Protein AF-A0A9E4US60-F1 (afdb_monomer_lite)

Secondary structure (DSSP, 8-state):
----PPP-----------HHHHHHHHHHHHHHHHHHHHHHHHHS-S---PPPPP---GGG-------------------EEEEEE-SS-----GGGGHHHHHHHHTTTEEEEEES-B-TTSSB----HHHHHHHHHHHHTT-SEEEEE--SSPPPHHHHHHHHHHHHTT-EEEEE--TTS--TTHHHHGGGT--PPSS----SSSSTT-SS----------TTT--

Structure (mmCIF, N/CA/C/O backbone):
data_AF-A0A9E4US60-F1
#
_entry.id   AF-A0A9E4US60-F1
#
loop_
_atom_site.group_PDB
_atom_site.id
_atom_site.type_symbol
_atom_site.label_atom_id
_atom_site.label_alt_id
_atom_site.label_comp_id
_atom_site.label_asym_id
_atom_site.label_entity_id
_atom_site.label_seq_id
_atom_site.pdbx_PDB_ins_code
_atom_site.Cartn_x
_atom_site.Cartn_y
_atom_site.Cartn_z
_atom_site.occupancy
_atom_site.B_iso_or_equiv
_atom_site.auth_seq_id
_atom_site.auth_comp_id
_atom_site.auth_asym_id
_atom_site.auth_atom_id
_atom_site.pdbx_PDB_model_num
ATOM 1 N N . MET A 1 1 ? 45.975 47.964 -55.403 1.00 39.84 1 MET A N 1
ATOM 2 C CA . MET A 1 1 ? 44.902 47.672 -54.432 1.00 39.84 1 MET A CA 1
ATOM 3 C C . MET A 1 1 ? 44.711 46.160 -54.422 1.00 39.84 1 MET A C 1
ATOM 5 O O . MET A 1 1 ? 44.043 45.636 -55.298 1.00 39.84 1 MET A O 1
ATOM 9 N N . LEU A 1 2 ? 45.425 45.456 -53.537 1.00 32.38 2 LEU A N 1
ATOM 10 C CA . LEU A 1 2 ? 45.357 43.999 -53.387 1.00 32.38 2 LEU A CA 1
ATOM 11 C C . LEU A 1 2 ? 45.278 43.698 -51.888 1.00 32.38 2 LEU A C 1
ATOM 13 O O . LEU A 1 2 ? 46.134 44.137 -51.123 1.00 32.38 2 LEU A O 1
ATOM 17 N N . VAL A 1 3 ? 44.213 43.014 -51.487 1.00 37.50 3 VAL A N 1
ATOM 18 C CA . VAL A 1 3 ? 43.945 42.571 -50.118 1.00 37.50 3 VAL A CA 1
ATOM 19 C C . VAL A 1 3 ? 44.795 41.329 -49.846 1.00 37.50 3 VAL A C 1
ATOM 21 O O . VAL A 1 3 ? 44.671 40.340 -50.563 1.00 37.50 3 VAL A O 1
ATOM 24 N N . LEU A 1 4 ? 45.654 41.377 -48.824 1.00 34.41 4 LEU A N 1
ATOM 25 C CA . LEU A 1 4 ? 46.352 40.206 -48.290 1.00 34.41 4 LEU A CA 1
ATOM 26 C C . LEU A 1 4 ? 45.670 39.796 -46.977 1.00 34.41 4 LEU A C 1
ATOM 28 O O . LEU A 1 4 ? 45.695 40.541 -45.999 1.00 34.41 4 LEU A O 1
ATOM 32 N N . LEU A 1 5 ? 45.047 38.619 -46.976 1.00 38.47 5 LEU A N 1
ATOM 33 C CA . LEU A 1 5 ? 44.516 37.948 -45.788 1.00 38.47 5 LEU A CA 1
ATOM 34 C C . LEU A 1 5 ? 45.667 37.581 -44.836 1.00 38.47 5 LEU A C 1
ATOM 36 O O . LEU A 1 5 ? 46.602 36.882 -45.227 1.00 38.47 5 LEU A O 1
ATOM 40 N N . SER A 1 6 ? 45.602 38.040 -43.585 1.00 43.69 6 SER A N 1
ATOM 41 C CA . SER A 1 6 ? 46.534 37.667 -42.520 1.00 43.69 6 SER A CA 1
ATOM 42 C C . SER A 1 6 ? 46.068 36.398 -41.790 1.00 43.69 6 SER A C 1
ATOM 44 O O . SER A 1 6 ? 44.943 36.287 -41.313 1.00 43.69 6 SER A O 1
ATOM 46 N N . ASN A 1 7 ? 46.979 35.427 -41.721 1.00 37.56 7 ASN A N 1
ATOM 47 C CA . ASN A 1 7 ? 46.872 34.127 -41.051 1.00 37.56 7 ASN A CA 1
ATOM 48 C C . ASN A 1 7 ? 46.874 34.264 -39.508 1.00 37.56 7 ASN A C 1
ATOM 50 O O . ASN A 1 7 ? 47.803 34.885 -38.982 1.00 37.56 7 ASN A O 1
ATOM 54 N N . PRO A 1 8 ? 45.973 33.611 -38.744 1.00 40.25 8 PRO A N 1
ATOM 55 C CA . PRO A 1 8 ? 46.086 33.512 -37.293 1.00 40.25 8 PRO A CA 1
ATOM 56 C C . PRO A 1 8 ? 46.785 32.196 -36.922 1.00 40.25 8 PRO A C 1
ATOM 58 O O . PRO A 1 8 ? 46.163 31.222 -36.513 1.00 40.25 8 PRO A O 1
ATOM 61 N N . LEU A 1 9 ? 48.106 32.145 -37.082 1.00 41.97 9 LEU A N 1
ATOM 62 C CA . LEU A 1 9 ? 48.923 30.997 -36.665 1.00 41.97 9 LEU A CA 1
ATOM 63 C C . LEU A 1 9 ? 50.108 31.483 -35.833 1.00 41.97 9 LEU A C 1
ATOM 65 O O . LEU A 1 9 ? 51.268 31.369 -36.214 1.00 41.97 9 LEU A O 1
ATOM 69 N N . ARG A 1 10 ? 49.801 32.072 -34.674 1.00 44.16 10 ARG A N 1
ATOM 70 C CA . ARG A 1 10 ? 50.770 32.339 -33.603 1.00 44.16 10 ARG A CA 1
ATOM 71 C C . ARG A 1 10 ? 50.054 32.425 -32.256 1.00 44.16 10 ARG A C 1
ATOM 73 O O . ARG A 1 10 ? 49.694 33.510 -31.829 1.00 44.16 10 ARG A O 1
ATOM 80 N N . ALA A 1 11 ? 49.861 31.273 -31.613 1.00 45.75 11 ALA A N 1
ATOM 81 C CA . ALA A 1 11 ? 49.881 31.102 -30.154 1.00 45.75 11 ALA A CA 1
ATOM 82 C C . ALA A 1 11 ? 49.480 29.661 -29.788 1.00 45.75 11 ALA A C 1
ATOM 84 O O . ALA A 1 11 ? 48.375 29.407 -29.329 1.00 45.75 11 ALA A O 1
ATOM 85 N N . MET A 1 12 ? 50.387 28.699 -29.956 1.00 39.50 12 MET A N 1
ATOM 86 C CA . MET A 1 12 ? 50.329 27.471 -29.158 1.00 39.50 12 MET A CA 1
ATOM 87 C C . MET A 1 12 ? 51.646 27.360 -28.411 1.00 39.50 12 MET A C 1
ATOM 89 O O . MET A 1 12 ? 52.681 26.980 -28.959 1.00 39.50 12 MET A O 1
ATOM 93 N N . GLY A 1 13 ? 51.597 27.795 -27.152 1.00 38.19 13 GLY A N 1
ATOM 94 C CA . GLY A 1 13 ? 52.666 27.601 -26.192 1.00 38.19 13 GLY A CA 1
ATOM 95 C C . GLY A 1 13 ? 52.992 26.117 -26.095 1.00 38.19 13 GLY A C 1
ATOM 96 O O . GLY A 1 13 ? 52.123 25.282 -25.847 1.00 38.19 13 GLY A O 1
ATOM 97 N N . ARG A 1 14 ? 54.267 25.793 -26.303 1.00 44.34 14 ARG A N 1
ATOM 98 C CA . ARG A 1 14 ? 54.836 24.484 -25.994 1.00 44.34 14 ARG A CA 1
ATOM 99 C C . ARG A 1 14 ? 54.758 24.305 -24.477 1.00 44.34 14 ARG A C 1
ATOM 101 O O . ARG A 1 14 ? 55.663 24.727 -23.764 1.00 44.34 14 ARG A O 1
ATOM 108 N N . PHE A 1 15 ? 53.681 23.701 -23.979 1.00 46.53 15 PHE A N 1
ATOM 109 C CA . PHE A 1 15 ? 53.632 23.194 -22.609 1.00 46.53 15 PHE A CA 1
ATOM 110 C C . PHE A 1 15 ? 54.578 21.995 -22.516 1.00 46.53 15 PHE A C 1
ATOM 112 O O . PHE A 1 15 ? 54.221 20.853 -22.804 1.00 46.53 15 PHE A O 1
ATOM 119 N N . ALA A 1 16 ? 55.829 22.271 -22.154 1.00 50.31 16 ALA A N 1
ATOM 120 C CA . ALA A 1 16 ? 56.778 21.256 -21.736 1.00 50.31 16 ALA A CA 1
ATOM 121 C C . ALA A 1 16 ? 56.321 20.701 -20.376 1.00 50.31 16 ALA A C 1
ATOM 123 O O . ALA A 1 16 ? 56.666 21.228 -19.322 1.00 50.31 16 ALA A O 1
ATOM 124 N N . PHE A 1 17 ? 55.496 19.653 -20.402 1.00 51.25 17 PHE A N 1
ATOM 125 C CA . PHE A 1 17 ? 55.151 18.881 -19.210 1.00 51.25 17 PHE A CA 1
ATOM 126 C C . PHE A 1 17 ? 56.418 18.206 -18.663 1.00 51.25 17 PHE A C 1
ATOM 128 O O . PHE A 1 17 ? 57.057 17.412 -19.358 1.00 51.25 17 PHE A O 1
ATOM 135 N N . GLY A 1 18 ? 56.781 18.524 -17.418 1.00 54.50 18 GLY A N 1
ATOM 136 C CA . GLY A 1 18 ? 57.920 17.927 -16.721 1.00 54.50 18 GLY A CA 1
ATOM 137 C C . GLY A 1 18 ? 57.854 16.394 -16.708 1.00 54.50 18 GLY A C 1
ATOM 138 O O . GLY A 1 18 ? 56.786 15.795 -16.562 1.00 54.50 18 GLY A O 1
ATOM 139 N N . SER A 1 19 ? 59.013 15.751 -16.866 1.00 60.41 19 SER A N 1
ATOM 140 C CA . SER A 1 19 ? 59.179 14.294 -17.012 1.00 60.41 19 SER A CA 1
ATOM 141 C C . SER A 1 19 ? 58.597 13.469 -15.855 1.00 60.41 19 SER A C 1
ATOM 143 O O . SER A 1 19 ? 58.248 12.304 -16.045 1.00 60.41 19 SER A O 1
ATOM 145 N N . THR A 1 20 ? 58.436 14.068 -14.677 1.00 57.47 20 THR A N 1
ATOM 146 C CA . THR A 1 20 ? 57.792 13.475 -13.499 1.00 57.47 20 THR A CA 1
ATOM 147 C C . THR A 1 20 ? 56.274 13.383 -13.640 1.00 57.47 20 THR A C 1
ATOM 149 O O . THR A 1 20 ? 55.713 12.322 -13.384 1.00 57.47 20 THR A O 1
ATOM 152 N N . LEU A 1 21 ? 55.598 14.420 -14.143 1.00 53.94 21 LEU A N 1
ATOM 153 C CA . LEU A 1 21 ? 54.135 14.424 -14.298 1.00 53.94 21 LEU A CA 1
ATOM 154 C C . LEU A 1 21 ? 53.671 13.473 -15.417 1.00 53.94 21 LEU A C 1
ATOM 156 O O . LEU A 1 21 ? 52.648 12.802 -15.298 1.00 53.94 21 LEU A O 1
ATOM 160 N N . ARG A 1 22 ? 54.492 13.320 -16.465 1.00 55.91 22 ARG A N 1
ATOM 161 C CA . ARG A 1 22 ? 54.280 12.327 -17.530 1.00 55.91 22 ARG A CA 1
ATOM 162 C C . ARG A 1 22 ? 54.457 10.884 -17.030 1.00 55.91 22 ARG A C 1
ATOM 164 O O . ARG A 1 22 ? 53.782 9.990 -17.530 1.00 55.91 22 ARG A O 1
ATOM 171 N N . ARG A 1 23 ? 55.310 10.639 -16.026 1.00 56.75 23 ARG A N 1
ATOM 172 C CA . ARG A 1 23 ? 55.465 9.318 -15.378 1.00 56.75 23 ARG A CA 1
ATOM 173 C C . ARG A 1 23 ? 54.299 8.977 -14.445 1.00 56.75 23 ARG A C 1
ATOM 175 O O . ARG A 1 23 ? 53.843 7.840 -14.451 1.00 56.75 23 ARG A O 1
ATOM 182 N N . VAL A 1 24 ? 53.770 9.961 -13.716 1.00 65.56 24 VAL A N 1
ATOM 183 C CA . VAL A 1 24 ? 52.638 9.763 -12.787 1.00 65.56 24 VAL A CA 1
ATOM 184 C C . VAL A 1 24 ? 51.346 9.378 -13.518 1.00 65.56 24 VAL A C 1
ATOM 186 O O . VAL A 1 24 ? 50.589 8.561 -13.009 1.00 65.56 24 VAL A O 1
ATOM 189 N N . LEU A 1 25 ? 51.118 9.890 -14.732 1.00 64.62 25 LEU A N 1
ATOM 190 C CA . LEU A 1 25 ? 49.954 9.527 -15.556 1.00 64.62 25 LEU A CA 1
ATOM 191 C C . LEU A 1 25 ? 50.157 8.266 -16.413 1.00 64.62 25 LEU A C 1
ATOM 193 O O . LEU A 1 25 ? 49.192 7.572 -16.711 1.00 64.62 25 LEU A O 1
ATOM 197 N N . THR A 1 26 ? 51.390 7.934 -16.809 1.00 73.62 26 THR A N 1
ATOM 198 C CA . THR A 1 26 ? 51.642 6.773 -17.689 1.00 73.62 26 THR A CA 1
ATOM 199 C C . THR A 1 26 ? 51.569 5.438 -16.962 1.00 73.62 26 THR A C 1
ATOM 201 O O . THR A 1 26 ? 51.078 4.476 -17.543 1.00 73.62 26 THR A O 1
ATOM 204 N N . ILE A 1 27 ? 51.996 5.368 -15.698 1.00 80.94 27 ILE A N 1
ATOM 205 C CA . ILE A 1 27 ? 51.934 4.137 -14.893 1.00 80.94 27 ILE A CA 1
ATOM 206 C C . ILE A 1 27 ? 50.489 3.619 -14.716 1.00 80.94 27 ILE A C 1
ATOM 208 O O . ILE A 1 27 ? 50.256 2.454 -15.041 1.00 80.94 27 ILE A O 1
ATOM 212 N N . PRO A 1 28 ? 49.499 4.424 -14.270 1.00 83.00 28 PRO A N 1
ATOM 213 C CA . PRO A 1 28 ? 48.123 3.945 -14.118 1.00 83.00 28 PRO A CA 1
ATOM 214 C C . PRO A 1 28 ? 47.460 3.609 -15.460 1.00 83.00 28 PRO A C 1
ATOM 216 O O . PRO A 1 28 ? 46.717 2.635 -15.541 1.00 83.00 28 PRO A O 1
ATOM 219 N N . VAL A 1 29 ? 47.771 4.347 -16.533 1.00 87.62 29 VAL A N 1
ATOM 220 C CA . VAL A 1 29 ? 47.266 4.041 -17.884 1.00 87.62 29 VAL A CA 1
ATOM 221 C C . VAL A 1 29 ? 47.830 2.719 -18.401 1.00 87.62 29 VAL A C 1
ATOM 223 O O . VAL A 1 29 ? 47.092 1.931 -18.986 1.00 87.62 29 VAL A O 1
ATOM 226 N N . LEU A 1 30 ? 49.111 2.440 -18.153 1.00 90.00 30 LEU A N 1
ATOM 227 C CA . LEU A 1 30 ? 49.727 1.168 -18.525 1.00 90.00 30 LEU A CA 1
ATOM 228 C C . LEU A 1 30 ? 49.097 0.005 -17.749 1.00 90.00 30 LEU A C 1
ATOM 230 O O . LEU A 1 30 ? 48.786 -1.024 -18.340 1.00 90.00 30 LEU A O 1
ATOM 234 N N . PHE A 1 31 ? 48.850 0.186 -16.449 1.00 90.44 31 PHE A N 1
ATOM 235 C CA . PHE A 1 31 ? 48.156 -0.807 -15.626 1.00 90.44 31 PHE A CA 1
ATOM 236 C C . PHE A 1 31 ? 46.734 -1.078 -16.125 1.00 90.44 31 PHE A C 1
ATOM 238 O O . PHE A 1 31 ? 46.347 -2.237 -16.269 1.00 90.44 31 PHE A O 1
ATOM 245 N N . ALA A 1 32 ? 45.978 -0.025 -16.451 1.00 90.44 32 ALA A N 1
ATOM 246 C CA . ALA A 1 32 ? 44.649 -0.158 -17.038 1.00 90.44 32 ALA A CA 1
ATOM 247 C C . ALA A 1 32 ? 44.706 -0.885 -18.391 1.00 90.44 32 ALA A C 1
ATOM 249 O O . ALA A 1 32 ? 43.939 -1.816 -18.617 1.00 90.44 32 ALA A O 1
ATOM 250 N N . ALA A 1 33 ? 45.650 -0.527 -19.266 1.00 93.25 33 ALA A N 1
ATOM 251 C CA . ALA A 1 33 ? 45.819 -1.172 -20.566 1.00 93.25 33 ALA A CA 1
ATOM 252 C C . ALA A 1 33 ? 46.154 -2.667 -20.437 1.00 93.25 33 ALA A C 1
ATOM 254 O O . ALA A 1 33 ? 45.568 -3.484 -21.143 1.00 93.25 33 ALA A O 1
ATOM 255 N N . VAL A 1 34 ? 47.045 -3.037 -19.509 1.00 93.94 34 VAL A N 1
ATOM 256 C CA . VAL A 1 34 ? 47.377 -4.442 -19.218 1.00 93.94 34 VAL A CA 1
ATOM 257 C C . VAL A 1 34 ? 46.162 -5.193 -18.674 1.00 93.94 34 VAL A C 1
ATOM 259 O O . VAL A 1 34 ? 45.902 -6.309 -19.116 1.00 93.94 34 VAL A O 1
ATOM 262 N N . TYR A 1 35 ? 45.389 -4.583 -17.769 1.00 91.31 35 TYR A N 1
ATOM 263 C CA . TYR A 1 35 ? 44.156 -5.176 -17.251 1.00 91.31 35 TYR A CA 1
ATOM 264 C C . TYR A 1 35 ? 43.128 -5.425 -18.364 1.00 91.31 35 TYR A C 1
ATOM 266 O O . TYR A 1 35 ? 42.616 -6.535 -18.477 1.00 91.31 35 TYR A O 1
ATOM 274 N N . PHE A 1 36 ? 42.871 -4.435 -19.226 1.00 88.69 36 PHE A N 1
ATOM 275 C CA . PHE A 1 36 ? 41.938 -4.584 -20.347 1.00 88.69 36 PHE A CA 1
ATOM 276 C C . PHE A 1 36 ? 42.414 -5.617 -21.373 1.00 88.69 36 PHE A C 1
ATOM 278 O O . PHE A 1 36 ? 41.597 -6.387 -21.868 1.00 88.69 36 PHE A O 1
ATOM 285 N N . LEU A 1 37 ? 43.718 -5.687 -21.660 1.00 89.31 37 LEU A N 1
ATOM 286 C CA . LEU A 1 37 ? 44.294 -6.731 -22.513 1.00 89.31 37 LEU A CA 1
ATOM 287 C C . LEU A 1 37 ? 44.106 -8.121 -21.901 1.00 89.31 37 LEU A C 1
ATOM 289 O O . LEU A 1 37 ? 43.629 -9.026 -22.582 1.00 89.31 37 LEU A O 1
ATOM 293 N N . ALA A 1 38 ? 44.431 -8.293 -20.619 1.00 87.94 38 ALA A N 1
ATOM 294 C CA . ALA A 1 38 ? 44.224 -9.557 -19.921 1.00 87.94 38 ALA A CA 1
ATOM 295 C C . ALA A 1 38 ? 42.741 -9.958 -19.932 1.00 87.94 38 ALA A C 1
ATOM 297 O O . ALA A 1 38 ? 42.430 -11.086 -20.302 1.00 87.94 38 ALA A O 1
ATOM 298 N N . ALA A 1 39 ? 41.841 -9.018 -19.628 1.00 83.12 39 ALA A N 1
ATOM 299 C CA . ALA A 1 39 ? 40.397 -9.225 -19.647 1.00 83.12 39 ALA A CA 1
ATOM 300 C C . ALA A 1 39 ? 39.875 -9.597 -21.044 1.00 83.12 39 ALA A C 1
ATOM 302 O O . ALA A 1 39 ? 39.066 -10.515 -21.171 1.00 83.12 39 ALA A O 1
ATOM 303 N N . LEU A 1 40 ? 40.362 -8.936 -22.101 1.00 83.25 40 LEU A N 1
ATOM 304 C CA . LEU A 1 40 ? 40.007 -9.265 -23.481 1.00 83.25 40 LEU A CA 1
ATOM 305 C C . LEU A 1 40 ? 40.377 -10.722 -23.791 1.00 83.25 40 LEU A C 1
ATOM 307 O O . LEU A 1 40 ? 39.558 -11.487 -24.289 1.00 83.25 40 LEU A O 1
ATOM 311 N N . PHE A 1 41 ? 41.589 -11.136 -23.420 1.00 81.94 41 PHE A N 1
ATOM 312 C CA . PHE A 1 41 ? 42.050 -12.498 -23.664 1.00 81.94 41 PHE A CA 1
ATOM 313 C C . PHE A 1 41 ? 41.471 -13.544 -22.708 1.00 81.94 41 PHE A C 1
ATOM 315 O O . PHE A 1 41 ? 41.527 -14.713 -23.067 1.00 81.94 41 PHE A O 1
ATOM 322 N N . THR A 1 42 ? 40.944 -13.207 -21.528 1.00 78.44 42 THR A N 1
ATOM 323 C CA . THR A 1 42 ? 40.296 -14.194 -20.641 1.00 78.44 42 THR A CA 1
ATOM 324 C C . THR A 1 42 ? 38.803 -14.325 -20.894 1.00 78.44 42 THR A C 1
ATOM 326 O O . THR A 1 42 ? 38.300 -15.444 -20.903 1.00 78.44 42 THR A O 1
ATOM 329 N N . PHE A 1 43 ? 38.096 -13.213 -21.105 1.00 74.31 43 PHE A N 1
ATOM 330 C CA . PHE A 1 43 ? 36.632 -13.200 -21.181 1.00 74.31 43 PHE A CA 1
ATOM 331 C C . PHE A 1 43 ? 36.084 -13.280 -22.610 1.00 74.31 43 PHE A C 1
ATOM 333 O O . PHE A 1 43 ? 34.955 -13.723 -22.784 1.00 74.31 43 PHE A O 1
ATOM 340 N N . TYR A 1 44 ? 36.868 -12.921 -23.634 1.00 68.81 44 TYR A N 1
ATOM 341 C CA . TYR A 1 44 ? 36.438 -12.972 -25.041 1.00 68.81 44 TYR A CA 1
ATOM 342 C C . TYR A 1 44 ? 37.096 -14.123 -25.816 1.00 68.81 44 TYR A C 1
ATOM 344 O O . TYR A 1 44 ? 37.443 -13.991 -26.989 1.00 68.81 44 TYR A O 1
ATOM 352 N N . ARG A 1 45 ? 37.287 -15.277 -25.163 1.00 66.31 45 ARG A N 1
ATOM 353 C CA . ARG A 1 45 ? 37.669 -16.522 -25.845 1.00 66.31 45 ARG A CA 1
ATOM 354 C C . ARG A 1 45 ? 36.427 -17.346 -26.146 1.00 66.31 45 ARG A C 1
ATOM 356 O O . ARG A 1 45 ? 35.915 -18.038 -25.276 1.00 66.31 45 ARG A O 1
ATOM 363 N N . GLY A 1 46 ? 35.987 -17.285 -27.394 1.00 69.81 46 GLY A N 1
ATOM 364 C CA . GLY A 1 46 ? 34.919 -18.127 -27.917 1.00 69.81 46 GLY A CA 1
ATOM 365 C C . GLY A 1 46 ? 34.159 -17.418 -29.026 1.00 69.81 46 GLY A C 1
ATOM 366 O O . GLY A 1 46 ? 33.923 -16.214 -28.960 1.00 69.81 46 GLY A O 1
ATOM 367 N N . THR 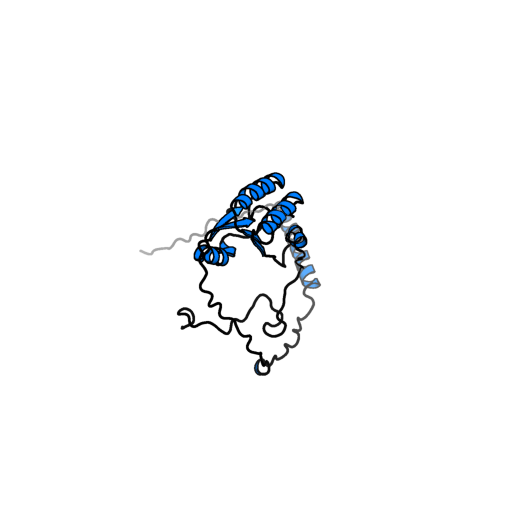A 1 47 ? 33.785 -18.159 -30.059 1.00 69.50 47 THR A N 1
ATOM 368 C CA . THR A 1 47 ? 32.730 -17.734 -30.975 1.00 69.50 47 THR A CA 1
ATOM 369 C C . THR A 1 47 ? 31.400 -17.995 -30.285 1.00 69.50 47 THR A C 1
ATOM 371 O O . THR A 1 47 ? 31.165 -19.106 -29.812 1.00 69.50 47 THR A O 1
ATOM 374 N N . TYR A 1 48 ? 30.551 -16.973 -30.186 1.00 68.44 48 TYR A N 1
ATOM 375 C CA . TYR A 1 48 ? 29.164 -17.181 -29.792 1.00 68.44 48 TYR A CA 1
ATOM 376 C C . TYR A 1 48 ? 28.495 -18.011 -30.884 1.00 68.44 48 TYR A C 1
ATOM 378 O O . TYR A 1 48 ? 28.344 -17.535 -32.008 1.00 68.44 48 TYR A O 1
ATOM 386 N N . ASP A 1 49 ? 28.155 -19.252 -30.555 1.00 72.06 49 ASP A N 1
ATOM 387 C CA . ASP A 1 49 ? 27.333 -20.098 -31.405 1.00 72.06 49 ASP A CA 1
ATOM 388 C C . ASP A 1 49 ? 25.907 -19.991 -30.871 1.00 72.06 49 ASP A C 1
ATOM 390 O O . ASP A 1 49 ? 25.599 -20.464 -29.772 1.00 72.06 49 ASP A O 1
ATOM 394 N N . ALA A 1 50 ? 25.072 -19.233 -31.581 1.00 73.62 50 ALA A N 1
ATOM 395 C CA . ALA A 1 50 ? 23.698 -19.024 -31.161 1.00 73.62 50 ALA A CA 1
ATOM 396 C C . ALA A 1 50 ? 22.968 -20.379 -31.193 1.00 73.62 50 ALA A C 1
ATOM 398 O O . ALA A 1 50 ? 23.028 -21.066 -32.215 1.00 73.62 50 ALA A O 1
ATOM 399 N N . PRO A 1 51 ? 22.270 -20.788 -30.120 1.00 74.44 51 PRO A N 1
ATOM 400 C CA . PRO A 1 51 ? 21.434 -21.977 -30.182 1.00 74.44 51 PRO A CA 1
ATOM 401 C C . PRO A 1 51 ? 20.378 -21.810 -31.280 1.00 74.44 51 PRO A C 1
ATOM 403 O O . PRO A 1 51 ? 19.835 -20.720 -31.472 1.00 74.44 51 PRO A O 1
ATOM 406 N N . ILE A 1 52 ? 20.099 -22.897 -32.001 1.00 78.00 52 ILE A N 1
ATOM 407 C CA . ILE A 1 52 ? 19.087 -22.929 -33.062 1.00 78.00 52 ILE A CA 1
ATOM 408 C C . ILE A 1 52 ? 17.759 -22.481 -32.452 1.00 78.00 52 ILE A C 1
ATOM 410 O O . ILE A 1 52 ? 17.266 -23.109 -31.515 1.00 78.00 52 ILE A O 1
ATOM 414 N N . THR A 1 53 ? 17.201 -21.382 -32.958 1.00 74.88 53 THR A N 1
ATOM 415 C CA . THR A 1 53 ? 15.894 -20.895 -32.519 1.00 74.88 53 THR A CA 1
ATOM 416 C C . THR A 1 53 ? 14.843 -21.920 -32.952 1.00 74.88 53 THR A C 1
ATOM 418 O O . THR A 1 53 ? 14.758 -22.204 -34.149 1.00 74.88 53 THR A O 1
ATOM 421 N N . PRO A 1 54 ? 14.082 -22.525 -32.023 1.00 74.62 54 PRO A N 1
ATOM 422 C CA . PRO A 1 54 ? 12.982 -23.392 -32.409 1.00 74.62 54 PRO A CA 1
ATOM 423 C C . PRO A 1 54 ? 11.966 -22.582 -33.218 1.00 74.62 54 PRO A C 1
ATOM 425 O O . PRO A 1 54 ? 11.576 -21.488 -32.811 1.00 74.62 54 PRO A O 1
ATOM 428 N N . ASP A 1 55 ? 11.559 -23.120 -34.366 1.00 76.12 55 ASP A N 1
ATOM 429 C CA . ASP A 1 55 ? 10.491 -22.557 -35.190 1.00 76.12 55 ASP A CA 1
ATOM 430 C C . ASP A 1 55 ? 9.150 -22.842 -34.503 1.00 76.12 55 ASP A C 1
ATOM 432 O O . ASP A 1 55 ? 8.593 -23.939 -34.599 1.00 76.12 55 ASP A O 1
ATOM 436 N N . LEU A 1 56 ? 8.691 -21.884 -33.700 1.00 64.62 56 LEU A N 1
ATOM 437 C CA . LEU A 1 56 ? 7.391 -21.944 -33.048 1.00 64.62 56 LEU A CA 1
ATOM 438 C C . LEU A 1 56 ? 6.323 -21.650 -34.104 1.00 64.62 56 LEU A C 1
ATOM 440 O O . LEU A 1 56 ? 6.138 -20.505 -34.510 1.00 64.62 56 LEU A O 1
ATOM 444 N N . LYS A 1 57 ? 5.608 -22.687 -34.542 1.00 75.69 57 LYS A N 1
ATOM 445 C CA . LYS A 1 57 ? 4.438 -22.548 -35.416 1.00 75.69 57 LYS A CA 1
ATOM 446 C C . LYS A 1 57 ? 3.262 -22.005 -34.618 1.00 75.69 57 LYS A C 1
ATOM 448 O O . LYS A 1 57 ? 2.451 -22.761 -34.080 1.00 75.69 57 LYS A O 1
ATOM 453 N N . PHE A 1 58 ? 3.197 -20.684 -34.505 1.00 57.88 58 PHE A N 1
ATOM 454 C CA . PHE A 1 58 ? 2.148 -19.980 -33.768 1.00 57.88 58 PHE A CA 1
ATOM 455 C C . PHE A 1 58 ? 0.736 -20.293 -34.295 1.00 57.88 58 PHE A C 1
ATOM 457 O O . PHE A 1 58 ? -0.237 -20.113 -33.568 1.00 57.88 58 PHE A O 1
ATOM 464 N N . GLU A 1 59 ? 0.618 -20.809 -35.520 1.00 65.12 59 GLU A N 1
ATOM 465 C CA . GLU A 1 59 ? -0.636 -21.232 -36.146 1.00 65.12 59 GLU A CA 1
ATOM 466 C C . GLU A 1 59 ? -1.233 -22.513 -35.534 1.00 65.12 59 GLU A C 1
ATOM 468 O O . GLU A 1 59 ? -2.427 -22.759 -35.693 1.00 65.12 59 GLU A O 1
ATOM 473 N N . GLU A 1 60 ? -0.436 -23.327 -34.832 1.00 62.81 60 GLU A N 1
ATOM 474 C CA . GLU A 1 60 ? -0.898 -24.563 -34.174 1.00 62.81 60 GLU A CA 1
ATOM 475 C C . GLU A 1 60 ? -1.361 -24.327 -32.722 1.00 62.81 60 GLU A C 1
ATOM 477 O O . GLU A 1 60 ? -1.896 -25.234 -32.079 1.00 62.81 60 GLU A O 1
ATOM 482 N N . ILE A 1 61 ? -1.208 -23.104 -32.200 1.00 57.53 61 ILE A N 1
ATOM 483 C CA . ILE A 1 61 ? -1.647 -22.741 -30.850 1.00 57.53 61 ILE A CA 1
ATOM 484 C C . ILE A 1 61 ? -3.149 -22.428 -30.883 1.00 57.53 61 ILE A C 1
ATOM 486 O O . ILE A 1 61 ? -3.579 -21.296 -31.091 1.00 57.53 61 ILE A O 1
ATOM 490 N N . SER A 1 62 ? -3.962 -23.458 -30.657 1.00 49.84 62 SER A N 1
ATOM 491 C CA . SER A 1 62 ? -5.379 -23.306 -30.317 1.00 49.84 62 SER A CA 1
ATOM 492 C C . SER A 1 62 ? -5.498 -22.795 -28.881 1.00 49.84 62 SER A C 1
ATOM 494 O O . SER A 1 62 ? -5.501 -23.584 -27.937 1.00 49.84 62 SER A O 1
ATOM 496 N N . THR A 1 63 ? -5.596 -21.480 -28.706 1.00 54.97 63 THR A N 1
ATOM 497 C CA . THR A 1 63 ? -5.968 -20.882 -27.421 1.00 54.97 63 THR A CA 1
ATOM 498 C C . THR A 1 63 ? -7.465 -21.049 -27.198 1.00 54.97 63 THR A C 1
ATOM 500 O O . THR A 1 63 ? -8.264 -20.575 -28.011 1.00 54.97 63 THR A O 1
ATOM 503 N N . ASP A 1 64 ? -7.861 -21.662 -26.083 1.00 48.56 64 ASP A N 1
ATOM 504 C CA . ASP A 1 64 ? -9.209 -21.447 -25.566 1.00 48.56 64 ASP A CA 1
ATOM 505 C C . ASP A 1 64 ? -9.371 -19.940 -25.348 1.00 48.56 64 ASP A C 1
ATOM 507 O O . ASP A 1 64 ? -8.554 -19.315 -24.668 1.00 48.56 64 ASP A O 1
ATOM 511 N N . VAL A 1 65 ? -10.387 -19.338 -25.972 1.00 50.16 65 VAL A N 1
ATOM 512 C CA . VAL A 1 65 ? -10.716 -17.927 -25.760 1.00 50.16 65 VAL A CA 1
ATOM 513 C C . VAL A 1 65 ? -11.064 -17.788 -24.286 1.00 50.16 65 VAL A C 1
ATOM 515 O O . VAL A 1 65 ? -12.160 -18.148 -23.852 1.00 50.16 65 VAL A O 1
ATOM 518 N N . SER A 1 66 ? -10.098 -17.315 -23.502 1.00 46.62 66 SER A N 1
ATOM 519 C CA . SER A 1 66 ? -10.333 -16.917 -22.128 1.00 46.62 66 SER A CA 1
ATOM 520 C C . SER A 1 66 ? -11.464 -15.904 -22.186 1.00 46.62 66 SER A C 1
ATOM 522 O O . SER A 1 66 ? -11.370 -14.905 -22.900 1.00 46.62 66 SER A O 1
ATOM 524 N N . ALA A 1 67 ? -12.575 -16.200 -21.517 1.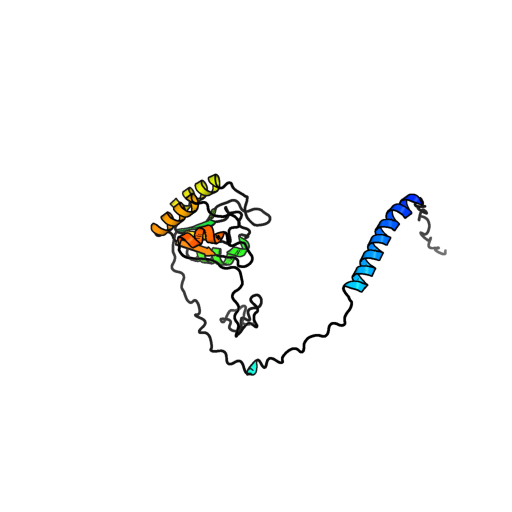00 45.41 67 ALA A N 1
ATOM 525 C CA . ALA A 1 67 ? -13.670 -15.259 -21.398 1.00 45.41 67 ALA A CA 1
ATOM 526 C C . ALA A 1 67 ? -13.129 -14.055 -20.624 1.00 45.41 67 ALA A C 1
ATOM 528 O O . ALA A 1 67 ? -13.125 -14.037 -19.393 1.00 45.41 67 ALA A O 1
ATOM 529 N N . HIS A 1 68 ? -12.597 -13.072 -21.346 1.00 42.28 68 HIS A N 1
ATOM 530 C CA . HIS A 1 68 ? -12.252 -11.784 -20.791 1.00 42.28 68 HIS A CA 1
ATOM 531 C C . HIS A 1 68 ? -13.551 -11.214 -20.239 1.00 42.28 68 HIS A C 1
ATOM 533 O O . HIS A 1 68 ? -14.428 -10.780 -20.985 1.00 42.28 68 HIS A O 1
ATOM 539 N N . THR A 1 69 ? -13.710 -11.278 -18.918 1.00 42.00 69 THR A N 1
ATOM 540 C CA . THR A 1 69 ? -14.782 -10.569 -18.237 1.00 42.00 69 THR A CA 1
ATOM 541 C C . THR A 1 69 ? -14.529 -9.094 -18.494 1.00 42.00 69 THR A C 1
ATOM 543 O O . THR A 1 69 ? -13.671 -8.482 -17.859 1.00 42.00 69 THR A O 1
ATOM 546 N N . ILE A 1 70 ? -15.241 -8.532 -19.469 1.00 44.62 70 ILE A N 1
ATOM 547 C CA . ILE A 1 70 ? -15.321 -7.090 -19.651 1.00 44.62 70 ILE A CA 1
ATOM 548 C C . ILE A 1 70 ? -15.828 -6.558 -18.313 1.00 44.62 70 ILE A C 1
ATOM 550 O O . ILE A 1 70 ? -16.953 -6.867 -17.907 1.00 44.62 70 ILE A O 1
ATOM 554 N N . PHE A 1 71 ? -14.970 -5.833 -17.591 1.00 46.47 71 PHE A N 1
ATOM 555 C CA . PHE A 1 71 ? -15.319 -5.185 -16.330 1.00 46.47 71 PHE A CA 1
ATOM 556 C C . PHE A 1 71 ? -16.330 -4.079 -16.643 1.00 46.47 71 PHE A C 1
ATOM 558 O O . PHE A 1 71 ? -15.998 -2.912 -16.809 1.00 46.47 71 PHE A O 1
ATOM 565 N N . THR A 1 72 ? -17.587 -4.488 -16.760 1.00 51.75 72 THR A N 1
ATOM 566 C CA . THR A 1 72 ? -18.756 -3.634 -16.984 1.00 51.75 72 THR A CA 1
ATOM 567 C C . THR A 1 72 ? -19.366 -3.269 -15.630 1.00 51.75 72 THR A C 1
ATOM 569 O O . THR A 1 72 ? -20.580 -3.224 -15.466 1.00 51.75 72 THR A O 1
ATOM 572 N N . GLU A 1 73 ? -18.526 -3.125 -14.604 1.00 54.72 73 GLU A N 1
ATOM 573 C CA . GLU A 1 73 ? -18.995 -2.761 -13.276 1.00 54.72 73 GLU A CA 1
ATOM 574 C C . GLU A 1 73 ? -19.190 -1.245 -13.265 1.00 54.72 73 GLU A C 1
ATOM 576 O O . GLU A 1 73 ? -18.216 -0.489 -13.260 1.00 54.72 73 GLU A O 1
ATOM 581 N N . GLU A 1 74 ? -20.447 -0.796 -13.277 1.00 61.25 74 GLU A N 1
ATOM 582 C CA . GLU A 1 74 ? -20.752 0.567 -12.855 1.00 61.25 74 GLU A CA 1
ATOM 583 C C . GLU A 1 74 ? -20.281 0.703 -11.402 1.00 61.25 74 GLU A C 1
ATOM 585 O O . GLU A 1 74 ? -20.758 -0.032 -10.531 1.00 61.25 74 GLU A O 1
ATOM 590 N N . PRO A 1 75 ? -19.302 1.578 -11.114 1.00 60.94 75 PRO A N 1
ATOM 591 C CA . PRO A 1 75 ? -18.754 1.672 -9.778 1.00 60.94 75 PRO A CA 1
ATOM 592 C C . PRO A 1 75 ? -19.850 2.134 -8.819 1.00 60.94 75 PRO A C 1
ATOM 594 O O . PRO A 1 75 ? -20.309 3.273 -8.892 1.00 60.94 75 PRO A O 1
ATOM 597 N N . GLU A 1 76 ? -20.245 1.265 -7.886 1.00 67.06 76 GLU A N 1
ATOM 598 C CA . GLU A 1 76 ? -21.088 1.671 -6.765 1.00 67.06 76 GLU A CA 1
ATOM 599 C C . GLU A 1 76 ? -20.377 2.824 -6.040 1.00 67.06 76 GLU A C 1
ATOM 601 O O . GLU A 1 76 ? -19.221 2.695 -5.617 1.00 67.06 76 GLU A O 1
ATOM 606 N N . VAL A 1 77 ? -21.043 3.976 -5.934 1.00 65.94 77 VAL A N 1
ATOM 607 C CA . VAL A 1 77 ? -20.493 5.134 -5.227 1.00 65.94 77 VAL A CA 1
ATOM 608 C C . VAL A 1 77 ? -20.444 4.793 -3.742 1.00 65.94 77 VAL A C 1
ATOM 610 O O . VAL A 1 77 ? -21.465 4.538 -3.104 1.00 65.94 77 VAL A O 1
ATOM 613 N N . ARG A 1 78 ? -19.238 4.790 -3.179 1.00 69.50 78 ARG A N 1
ATOM 614 C CA . ARG A 1 78 ? -18.970 4.492 -1.774 1.00 69.50 78 ARG A CA 1
ATOM 615 C C . ARG A 1 78 ? -18.189 5.643 -1.172 1.00 69.50 78 ARG A C 1
ATOM 617 O O . ARG A 1 78 ? -17.030 5.866 -1.493 1.00 69.50 78 ARG A O 1
ATOM 624 N N . THR A 1 79 ? -18.798 6.344 -0.230 1.00 74.44 79 THR A N 1
ATOM 625 C CA . THR A 1 79 ? -18.094 7.368 0.543 1.00 74.44 79 THR A CA 1
ATOM 626 C C . THR A 1 79 ? -17.248 6.711 1.629 1.00 74.44 79 THR A C 1
ATOM 628 O O . THR A 1 79 ? -17.745 5.868 2.379 1.00 74.44 79 THR A O 1
ATOM 631 N N . GLY A 1 80 ? -15.985 7.109 1.756 1.00 87.44 80 GLY A N 1
ATOM 632 C CA . GLY A 1 80 ? -15.107 6.607 2.810 1.00 87.44 80 GLY A CA 1
ATOM 633 C C . GLY A 1 80 ? -13.683 7.134 2.696 1.00 87.44 80 GLY A C 1
ATOM 634 O O . GLY A 1 80 ? -13.347 7.826 1.738 1.00 87.44 80 GLY A O 1
ATOM 635 N N . LEU A 1 81 ? -12.856 6.795 3.685 1.00 94.88 81 LEU A N 1
ATOM 636 C CA . LEU A 1 81 ? -11.433 7.118 3.714 1.00 94.88 81 LEU A CA 1
ATOM 637 C C . LEU A 1 81 ? -10.601 5.839 3.565 1.00 94.88 81 LEU A C 1
ATOM 639 O O . LEU A 1 81 ? -10.749 4.902 4.353 1.00 94.88 81 LEU A O 1
ATOM 643 N N . SER A 1 82 ? -9.703 5.819 2.590 1.00 96.50 82 SER A N 1
ATOM 644 C CA . SER A 1 82 ? -8.689 4.783 2.420 1.00 96.50 82 SER A CA 1
ATOM 645 C C . SER A 1 82 ? -7.328 5.325 2.825 1.00 96.50 82 SER A C 1
ATOM 647 O O . SER A 1 82 ? -6.892 6.364 2.337 1.00 96.50 82 SER A O 1
ATOM 649 N N . VAL A 1 83 ? -6.641 4.600 3.700 1.00 97.88 83 VAL A N 1
ATOM 650 C CA . VAL A 1 83 ? -5.273 4.930 4.099 1.00 97.88 83 VAL A CA 1
ATOM 651 C C . VAL A 1 83 ? -4.309 4.075 3.295 1.00 97.88 83 VAL A C 1
ATOM 653 O O . VAL A 1 83 ? -4.470 2.856 3.251 1.00 97.88 83 VAL A O 1
ATOM 656 N N . ILE A 1 84 ? -3.311 4.697 2.675 1.00 97.75 84 ILE A N 1
ATOM 657 C CA . ILE A 1 84 ? -2.205 3.995 2.018 1.00 97.75 84 ILE A CA 1
ATOM 658 C C . ILE A 1 84 ? -0.976 4.088 2.916 1.00 97.75 84 ILE A C 1
ATOM 660 O O . ILE A 1 84 ? -0.576 5.180 3.324 1.00 97.75 84 ILE A O 1
ATOM 664 N N . ASP A 1 85 ? -0.378 2.943 3.220 1.00 97.56 85 ASP A N 1
ATOM 665 C CA . ASP A 1 85 ? 0.875 2.867 3.958 1.00 97.56 85 ASP A CA 1
ATOM 666 C C . ASP A 1 85 ? 2.049 3.374 3.112 1.00 97.56 85 ASP A C 1
ATOM 668 O O . ASP A 1 85 ? 2.379 2.804 2.073 1.00 97.56 85 ASP A O 1
ATOM 672 N N . GLY A 1 86 ? 2.681 4.438 3.593 1.00 96.56 86 GLY A N 1
ATOM 673 C CA . GLY A 1 86 ? 3.991 4.904 3.161 1.00 96.56 86 GLY A CA 1
ATOM 674 C C . GLY A 1 86 ? 4.972 5.026 4.330 1.00 96.56 86 GLY A C 1
ATOM 675 O O . GLY A 1 86 ? 6.024 5.635 4.186 1.00 96.56 86 GLY A O 1
ATOM 676 N N . ALA A 1 87 ? 4.648 4.525 5.525 1.00 96.94 87 ALA A N 1
ATOM 677 C CA . ALA A 1 87 ? 5.483 4.754 6.702 1.00 96.94 87 ALA A CA 1
ATOM 678 C C . ALA A 1 87 ? 6.542 3.659 6.895 1.00 96.94 87 ALA A C 1
ATOM 680 O O . ALA A 1 87 ? 7.511 3.877 7.623 1.00 96.94 87 ALA A O 1
ATOM 681 N N . HIS A 1 88 ? 6.393 2.509 6.234 1.00 96.94 88 HIS A N 1
ATOM 682 C CA . HIS A 1 88 ? 7.269 1.338 6.352 1.00 96.94 88 HIS A CA 1
ATOM 683 C C . HIS A 1 88 ? 8.400 1.345 5.310 1.00 96.94 88 HIS A C 1
ATOM 685 O O . HIS A 1 88 ? 8.697 0.319 4.690 1.00 96.94 88 HIS A O 1
ATOM 691 N N . ASP A 1 89 ? 9.023 2.516 5.117 1.00 94.50 89 ASP A N 1
ATOM 692 C CA . ASP A 1 89 ? 10.084 2.766 4.123 1.00 94.50 89 ASP A CA 1
ATOM 693 C C . ASP A 1 89 ? 9.648 2.319 2.714 1.00 94.50 89 ASP A C 1
ATOM 695 O O . ASP A 1 89 ? 10.434 1.763 1.953 1.00 94.50 89 ASP A O 1
ATOM 699 N N . ASN A 1 90 ? 8.362 2.486 2.373 1.00 94.06 90 ASN A N 1
ATOM 700 C CA . ASN A 1 90 ? 7.832 2.058 1.082 1.00 94.06 90 ASN A CA 1
ATOM 701 C C . ASN A 1 90 ? 8.538 2.823 -0.049 1.00 94.06 90 ASN A C 1
ATOM 703 O O . ASN A 1 90 ? 8.810 4.019 0.052 1.00 94.06 90 ASN A O 1
ATOM 707 N N . ASP A 1 91 ? 8.823 2.123 -1.142 1.00 91.75 91 ASP A N 1
ATOM 708 C CA . ASP A 1 91 ? 9.601 2.649 -2.268 1.00 91.75 91 ASP A CA 1
ATOM 709 C C . ASP A 1 91 ? 8.750 2.640 -3.538 1.00 91.75 91 ASP A C 1
ATOM 711 O O . ASP A 1 91 ? 9.043 1.938 -4.500 1.00 91.75 91 ASP A O 1
ATOM 715 N N . PHE A 1 92 ? 7.599 3.302 -3.458 1.00 91.88 92 PHE A N 1
ATOM 716 C CA . PHE A 1 92 ? 6.727 3.585 -4.593 1.00 91.88 92 PHE A CA 1
ATOM 717 C C . PHE A 1 92 ? 6.488 5.091 -4.660 1.00 91.88 92 PHE A C 1
ATOM 719 O O . PHE A 1 92 ? 6.609 5.811 -3.662 1.00 91.88 92 PHE A O 1
ATOM 726 N N . THR A 1 93 ? 6.128 5.575 -5.839 1.00 91.12 93 THR A N 1
ATOM 727 C CA . THR A 1 93 ? 5.690 6.952 -6.059 1.00 91.12 93 THR A CA 1
ATOM 728 C C . THR A 1 93 ? 4.172 7.032 -6.189 1.00 91.12 93 THR A C 1
ATOM 730 O O . THR A 1 93 ? 3.512 6.091 -6.624 1.00 91.12 93 THR A O 1
ATOM 733 N N . THR A 1 94 ? 3.582 8.184 -5.867 1.00 86.19 94 THR A N 1
ATOM 734 C CA . THR A 1 94 ? 2.138 8.405 -6.072 1.00 86.19 94 THR A CA 1
ATOM 735 C C . THR A 1 94 ? 1.731 8.228 -7.541 1.00 86.19 94 THR A C 1
ATOM 737 O O . THR A 1 94 ? 0.607 7.823 -7.823 1.00 86.19 94 THR A O 1
ATOM 740 N N . ALA A 1 95 ? 2.652 8.489 -8.476 1.00 89.38 95 ALA A N 1
ATOM 741 C CA . ALA A 1 95 ? 2.431 8.297 -9.906 1.00 89.38 95 ALA A CA 1
ATOM 742 C C . ALA A 1 95 ? 2.224 6.819 -10.281 1.00 89.38 95 ALA A C 1
ATOM 744 O O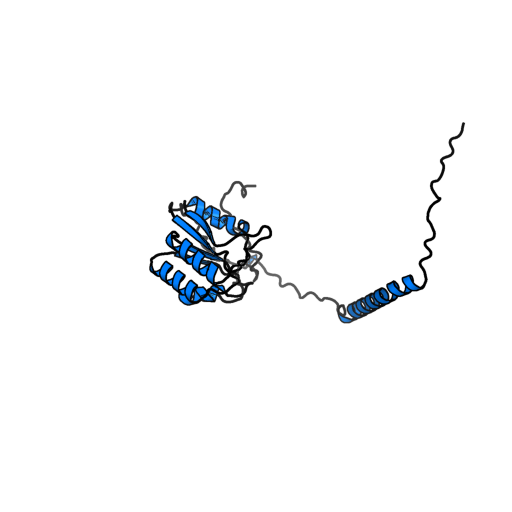 . ALA A 1 95 ? 1.386 6.529 -11.128 1.00 89.38 95 ALA A O 1
ATOM 745 N N . GLU A 1 96 ? 2.906 5.881 -9.617 1.00 90.69 96 GLU A N 1
ATOM 746 C CA . GLU A 1 96 ? 2.697 4.437 -9.832 1.00 90.69 96 GLU A CA 1
ATOM 747 C C . GLU A 1 96 ? 1.293 3.981 -9.419 1.00 90.69 96 GLU A C 1
ATOM 749 O O . GLU A 1 96 ? 0.775 2.996 -9.940 1.00 90.69 96 GLU A O 1
ATOM 754 N N . LEU A 1 97 ? 0.651 4.714 -8.508 1.00 91.69 97 LEU A N 1
ATOM 755 C CA . LEU A 1 97 ? -0.683 4.397 -8.009 1.00 91.69 97 LEU A CA 1
ATOM 756 C C . LEU A 1 97 ? -1.794 5.187 -8.709 1.00 91.69 97 LEU A C 1
ATOM 758 O O . LEU A 1 97 ? -2.946 5.069 -8.300 1.00 91.69 97 LEU A O 1
ATOM 762 N N . VAL A 1 98 ? -1.503 5.965 -9.760 1.00 92.38 98 VAL A N 1
ATOM 763 C CA . VAL A 1 98 ? -2.488 6.855 -10.412 1.00 92.38 98 VAL A CA 1
ATOM 764 C C . VAL A 1 98 ? -3.779 6.131 -10.790 1.00 92.38 98 VAL A C 1
ATOM 766 O O . VAL A 1 98 ? -4.859 6.633 -10.487 1.00 92.38 98 VAL A O 1
ATOM 769 N N . SER A 1 99 ? -3.688 4.936 -11.379 1.00 91.62 99 SER A N 1
ATOM 770 C CA . SER A 1 99 ? -4.872 4.176 -11.798 1.00 91.62 99 SER A CA 1
ATOM 771 C C . SER A 1 99 ? -5.712 3.714 -10.605 1.00 91.62 99 SER A C 1
ATOM 773 O O . SER A 1 99 ? -6.939 3.798 -10.635 1.00 91.62 99 SER A O 1
ATOM 775 N N . LEU A 1 100 ? -5.058 3.283 -9.521 1.00 92.00 100 LEU A N 1
ATOM 776 C CA . LEU A 1 100 ? -5.729 2.913 -8.274 1.00 92.00 100 LEU A CA 1
ATOM 777 C C . LEU A 1 100 ? -6.407 4.133 -7.638 1.00 92.00 100 LEU A C 1
ATOM 779 O O . LEU A 1 100 ? -7.576 4.066 -7.265 1.00 92.00 100 LEU A O 1
ATOM 783 N N . LEU A 1 101 ? -5.689 5.253 -7.543 1.00 92.50 101 LEU A N 1
ATOM 784 C CA . LEU A 1 101 ? -6.192 6.497 -6.962 1.00 92.50 101 LEU A CA 1
ATOM 785 C C . LEU A 1 101 ? -7.381 7.047 -7.756 1.00 92.50 101 LEU A C 1
ATOM 787 O O . LEU A 1 101 ? -8.384 7.421 -7.153 1.00 92.50 101 LEU A O 1
ATOM 791 N N . ALA A 1 102 ? -7.310 7.034 -9.089 1.00 91.06 102 ALA A N 1
ATOM 792 C CA . ALA A 1 102 ? -8.422 7.413 -9.957 1.00 91.06 102 ALA A CA 1
ATOM 793 C C . ALA A 1 102 ? -9.632 6.487 -9.754 1.00 91.06 102 ALA A C 1
ATOM 795 O O . ALA A 1 102 ? -10.760 6.958 -9.626 1.00 91.06 102 ALA A O 1
ATOM 796 N N . GLY A 1 103 ? -9.404 5.175 -9.641 1.00 90.31 103 GLY A N 1
ATOM 797 C CA . GLY A 1 103 ? -10.460 4.201 -9.364 1.00 90.31 103 GLY A CA 1
ATOM 798 C C . GLY A 1 103 ? -11.154 4.407 -8.012 1.00 90.31 103 GLY A C 1
ATOM 799 O O . GLY A 1 103 ? -12.371 4.225 -7.919 1.00 90.31 103 GLY A O 1
ATOM 800 N N . LEU A 1 104 ? -10.408 4.797 -6.975 1.00 91.69 104 LEU A N 1
ATOM 801 C CA . LEU A 1 104 ? -10.956 5.148 -5.659 1.00 91.69 104 LEU A CA 1
ATOM 802 C C . LEU A 1 104 ? -11.715 6.483 -5.708 1.00 91.69 104 LEU A C 1
ATOM 804 O O . LEU A 1 104 ? -12.840 6.567 -5.212 1.00 91.69 104 LEU A O 1
ATOM 808 N N . ALA A 1 105 ? -11.153 7.493 -6.374 1.00 90.25 105 ALA A N 1
ATOM 809 C CA . ALA A 1 105 ? -11.774 8.805 -6.530 1.00 90.25 105 ALA A CA 1
ATOM 810 C C . ALA A 1 105 ? -13.103 8.733 -7.299 1.00 90.25 105 ALA A C 1
ATOM 812 O O . ALA A 1 105 ? -14.093 9.313 -6.856 1.00 90.25 105 ALA A O 1
ATOM 813 N N . ASN A 1 106 ? -13.166 7.945 -8.380 1.00 89.56 106 ASN A N 1
ATOM 814 C CA . ASN A 1 106 ? -14.395 7.716 -9.153 1.00 89.56 106 ASN A CA 1
ATOM 815 C C . ASN A 1 106 ? -15.506 7.047 -8.328 1.00 89.56 106 ASN A C 1
ATOM 817 O O . ASN A 1 106 ? -16.678 7.150 -8.676 1.00 89.56 106 ASN A O 1
ATOM 821 N N . ARG A 1 107 ? -15.151 6.383 -7.222 1.00 88.56 107 ARG A N 1
ATOM 822 C CA . ARG A 1 107 ? -16.098 5.796 -6.265 1.00 88.56 107 ARG A CA 1
ATOM 823 C C . ARG A 1 107 ? -16.454 6.744 -5.119 1.00 88.56 107 ARG A C 1
ATOM 825 O O . ARG A 1 107 ? -17.259 6.364 -4.282 1.00 88.56 107 ARG A O 1
ATOM 832 N N . GLY A 1 108 ? -15.898 7.954 -5.057 1.00 89.50 108 GLY A N 1
ATOM 833 C CA . GLY A 1 108 ? -16.109 8.889 -3.944 1.00 89.50 108 GLY A CA 1
ATOM 834 C C . GLY A 1 108 ? -15.303 8.552 -2.682 1.00 89.50 108 GLY A C 1
ATOM 835 O O . GLY A 1 108 ? -15.611 9.054 -1.598 1.00 89.50 108 GLY A O 1
ATOM 836 N N . ILE A 1 109 ? -14.272 7.712 -2.806 1.00 93.31 109 ILE A N 1
ATOM 837 C CA . ILE A 1 109 ? -13.385 7.334 -1.705 1.00 93.31 109 ILE A CA 1
ATOM 838 C C . ILE A 1 109 ? -12.221 8.325 -1.650 1.00 93.31 109 ILE A C 1
ATOM 840 O O . ILE A 1 109 ? -11.465 8.476 -2.609 1.00 93.31 109 ILE A O 1
ATOM 844 N N . SER A 1 110 ? -12.063 8.995 -0.511 1.00 94.62 110 SER A N 1
ATOM 845 C CA . SER A 1 110 ? -10.906 9.852 -0.243 1.00 94.62 110 SER A CA 1
ATOM 846 C C . SER A 1 110 ? -9.699 9.010 0.142 1.00 94.62 110 SER A C 1
ATOM 848 O O . SER A 1 110 ? -9.836 8.000 0.830 1.00 94.62 110 SER A O 1
ATOM 850 N N . VAL A 1 111 ? -8.510 9.440 -0.273 1.00 95.19 111 VAL A N 1
ATOM 851 C CA . VAL A 1 111 ? -7.258 8.740 0.019 1.00 95.19 111 VAL A CA 1
ATOM 852 C C . VAL A 1 111 ? -6.357 9.615 0.875 1.00 95.19 111 VAL A C 1
ATOM 854 O O . VAL A 1 111 ? -6.192 10.802 0.605 1.00 95.19 111 VAL A O 1
ATOM 857 N N . ASP A 1 112 ? -5.754 9.006 1.888 1.00 95.31 112 ASP A N 1
ATOM 858 C CA . ASP A 1 112 ? -4.800 9.638 2.790 1.00 95.31 112 ASP A CA 1
ATOM 859 C C . ASP A 1 112 ? -3.535 8.780 2.892 1.00 95.31 112 ASP A C 1
ATOM 861 O O . ASP A 1 112 ? -3.594 7.561 3.066 1.00 95.31 112 ASP A O 1
ATOM 865 N N . LEU A 1 113 ? -2.376 9.414 2.738 1.00 95.06 113 LEU A N 1
ATOM 866 C CA . LEU A 1 113 ? -1.082 8.741 2.784 1.00 95.06 113 LEU A CA 1
ATOM 867 C C . LEU A 1 113 ? -0.555 8.775 4.221 1.00 95.06 113 LEU A C 1
ATOM 869 O O . LEU A 1 113 ? -0.396 9.837 4.825 1.00 95.06 113 LEU A O 1
ATOM 873 N N . MET A 1 114 ? -0.249 7.605 4.774 1.00 96.12 114 MET A N 1
ATOM 874 C CA . MET A 1 114 ? 0.428 7.496 6.060 1.00 96.12 114 MET A CA 1
ATOM 875 C C . MET A 1 114 ? 1.936 7.624 5.846 1.00 96.12 114 MET A C 1
ATOM 877 O O . MET A 1 114 ? 2.567 6.705 5.342 1.00 96.12 114 MET A O 1
ATOM 881 N N . GLY A 1 115 ? 2.514 8.756 6.241 1.00 93.69 115 GLY A N 1
ATOM 882 C CA . GLY A 1 115 ? 3.928 9.069 6.026 1.00 93.69 115 GLY A CA 1
ATOM 883 C C . GLY A 1 115 ? 4.103 10.325 5.176 1.00 93.69 115 GLY A C 1
ATOM 884 O O . GLY A 1 115 ? 3.135 10.983 4.805 1.00 93.69 115 GLY A O 1
ATOM 885 N N . VAL A 1 116 ? 5.354 10.687 4.890 1.00 93.38 116 VAL A N 1
ATOM 886 C CA . VAL A 1 116 ? 5.676 11.892 4.108 1.00 93.38 116 VAL A CA 1
ATOM 887 C C . VAL A 1 116 ? 6.410 11.474 2.835 1.00 93.38 116 VAL A C 1
ATOM 889 O O . VAL A 1 116 ? 7.549 11.017 2.954 1.00 93.38 116 VAL A O 1
ATOM 892 N N . PRO A 1 117 ? 5.801 11.615 1.642 1.00 92.06 117 PRO A N 1
ATOM 893 C CA . PRO A 1 117 ? 6.480 11.341 0.379 1.00 92.06 117 PRO A CA 1
ATOM 894 C C . PRO A 1 117 ? 7.738 12.197 0.221 1.00 92.06 117 PRO A C 1
ATOM 896 O O . PRO A 1 117 ? 7.766 13.354 0.653 1.00 92.06 117 PRO A O 1
ATOM 899 N N . THR A 1 118 ? 8.773 11.657 -0.419 1.00 89.94 118 THR A N 1
ATOM 900 C CA . THR A 1 118 ? 9.965 12.440 -0.776 1.00 89.94 118 THR A CA 1
ATOM 901 C C . THR A 1 118 ? 9.894 12.931 -2.223 1.00 89.94 118 THR A C 1
ATOM 903 O O . THR A 1 118 ? 9.216 12.343 -3.063 1.00 89.94 118 THR A O 1
ATOM 906 N N . GLY A 1 119 ? 10.621 14.008 -2.542 1.00 84.31 119 GLY A N 1
ATOM 907 C CA . GLY A 1 119 ? 10.655 14.573 -3.898 1.00 84.31 119 GLY A CA 1
ATOM 908 C C . GLY A 1 119 ? 11.334 13.688 -4.952 1.00 84.31 119 GLY A C 1
ATOM 909 O O . GLY A 1 119 ? 11.202 13.966 -6.139 1.00 84.31 119 GLY A O 1
ATOM 910 N N . PHE A 1 120 ? 12.042 12.632 -4.539 1.00 79.94 120 PHE A N 1
ATOM 911 C CA . PHE A 1 120 ? 12.749 11.705 -5.432 1.00 79.94 120 PHE A CA 1
ATOM 912 C C . PHE A 1 120 ? 12.139 10.294 -5.428 1.00 79.94 120 PHE A C 1
ATOM 914 O O . PHE A 1 120 ? 12.740 9.369 -5.966 1.00 79.94 120 PHE A O 1
ATOM 921 N N . GLY A 1 121 ? 10.953 10.137 -4.832 1.00 84.25 121 GLY A N 1
ATOM 922 C CA . GLY A 1 121 ? 10.259 8.859 -4.672 1.00 84.25 121 GLY A CA 1
ATOM 923 C C . GLY A 1 121 ? 10.341 8.282 -3.257 1.00 84.25 121 GLY A C 1
ATOM 924 O O . GLY A 1 121 ? 11.107 8.755 -2.414 1.00 84.25 121 GLY A O 1
ATOM 925 N N . GLY A 1 122 ? 9.491 7.295 -2.974 1.00 90.38 122 GLY A N 1
ATOM 926 C CA . GLY A 1 122 ? 9.366 6.701 -1.645 1.00 90.38 122 GLY A CA 1
ATOM 927 C C . GLY A 1 122 ? 8.950 7.701 -0.559 1.00 90.38 122 GLY A C 1
ATOM 928 O O . GLY A 1 122 ? 8.401 8.775 -0.834 1.00 90.38 122 GLY A O 1
ATOM 929 N N . PHE A 1 123 ? 9.224 7.346 0.696 1.00 94.31 123 PHE A N 1
ATOM 930 C CA . PHE A 1 123 ? 8.751 8.079 1.870 1.00 94.31 123 PHE A CA 1
ATOM 931 C C . PHE A 1 123 ? 9.849 8.315 2.908 1.00 94.31 123 PHE A C 1
ATOM 933 O O . PHE A 1 123 ? 10.834 7.586 3.007 1.00 94.31 123 PHE A O 1
ATOM 940 N N . ARG A 1 124 ? 9.679 9.362 3.718 1.00 93.00 124 ARG A N 1
ATOM 941 C CA . ARG A 1 124 ? 10.596 9.679 4.811 1.00 93.00 124 ARG A CA 1
ATOM 942 C C . ARG A 1 124 ? 10.536 8.591 5.883 1.00 93.00 124 ARG A C 1
ATOM 944 O O . ARG A 1 124 ? 9.483 8.355 6.478 1.00 93.00 124 ARG A O 1
ATOM 951 N N . ARG A 1 125 ? 11.701 8.020 6.197 1.00 93.06 125 ARG A N 1
ATOM 952 C CA . ARG A 1 125 ? 11.863 7.078 7.308 1.00 93.06 125 ARG A CA 1
ATOM 953 C C . ARG A 1 125 ? 11.333 7.635 8.617 1.00 93.06 125 ARG A C 1
ATOM 955 O O . ARG A 1 125 ? 11.503 8.814 8.934 1.00 93.06 125 ARG A O 1
ATOM 962 N N . THR A 1 126 ? 10.705 6.745 9.367 1.00 93.81 126 THR A N 1
ATOM 963 C CA . THR A 1 126 ? 9.970 7.046 10.589 1.00 93.81 126 THR A CA 1
ATOM 964 C C . THR A 1 126 ? 10.257 5.946 11.606 1.00 93.81 126 THR A C 1
ATOM 966 O O . THR A 1 126 ? 10.457 4.793 11.232 1.00 93.81 126 THR A O 1
ATOM 969 N N . THR A 1 127 ? 10.310 6.292 12.893 1.00 96.00 127 THR A N 1
ATOM 970 C CA . THR A 1 127 ? 10.560 5.302 13.947 1.00 96.00 127 THR A CA 1
ATOM 971 C C . THR A 1 127 ? 9.356 4.377 14.128 1.00 96.00 127 THR A C 1
ATOM 973 O O . THR A 1 127 ? 8.219 4.793 13.915 1.00 96.00 127 THR A O 1
ATOM 976 N N . SER A 1 128 ? 9.576 3.139 14.582 1.00 95.69 128 SER A N 1
ATOM 977 C CA . SER A 1 128 ? 8.475 2.191 14.832 1.00 95.69 128 SER A CA 1
ATOM 978 C C . SER A 1 128 ? 7.409 2.749 15.788 1.00 95.69 128 SER A C 1
ATOM 980 O O . SER A 1 128 ? 6.226 2.480 15.601 1.00 95.69 128 SER A O 1
ATOM 982 N N . SER A 1 129 ? 7.803 3.551 16.783 1.00 96.62 129 SER A N 1
ATOM 983 C CA . SER A 1 129 ? 6.868 4.177 17.726 1.00 96.62 129 SER A CA 1
ATOM 984 C C . SER A 1 129 ? 5.995 5.238 17.054 1.00 96.62 129 SER A C 1
ATOM 986 O O . SER A 1 129 ? 4.782 5.255 17.251 1.00 96.62 129 SER A O 1
ATOM 988 N N . ASP A 1 130 ? 6.592 6.099 16.226 1.00 96.88 130 ASP A N 1
ATOM 989 C CA . ASP A 1 130 ? 5.853 7.139 15.502 1.00 96.88 130 ASP A CA 1
ATOM 990 C C . ASP A 1 130 ? 4.902 6.527 14.465 1.00 96.88 130 ASP A C 1
ATOM 992 O O . ASP A 1 130 ? 3.777 7.004 14.296 1.00 96.88 130 ASP A O 1
ATOM 996 N N . ARG A 1 131 ? 5.330 5.444 13.794 1.00 97.38 131 ARG A N 1
ATOM 997 C CA . ARG A 1 131 ? 4.476 4.691 12.865 1.00 97.38 131 ARG A CA 1
ATOM 998 C C . ARG A 1 131 ? 3.250 4.127 13.561 1.00 97.38 131 ARG A C 1
ATOM 1000 O O . ARG A 1 131 ? 2.146 4.323 13.063 1.00 97.38 131 ARG A O 1
ATOM 1007 N N . LEU A 1 132 ? 3.425 3.500 14.725 1.00 98.25 132 LEU A N 1
ATOM 1008 C CA . LEU A 1 132 ? 2.319 2.949 15.504 1.00 98.25 132 LEU A CA 1
ATOM 1009 C C . LEU A 1 132 ? 1.288 4.030 15.864 1.00 98.25 132 LEU A C 1
ATOM 1011 O O . LEU A 1 132 ? 0.090 3.822 15.673 1.00 98.25 132 LEU A O 1
ATOM 1015 N N . VAL A 1 133 ? 1.745 5.200 16.326 1.00 97.94 133 VAL A N 1
ATOM 1016 C CA . VAL A 1 133 ? 0.865 6.333 16.669 1.00 97.94 133 VAL A CA 1
ATOM 1017 C C . VAL A 1 133 ? 0.114 6.851 15.438 1.00 97.94 133 VAL A C 1
ATOM 1019 O O . VAL A 1 133 ? -1.094 7.099 15.504 1.00 97.94 133 VAL A O 1
ATOM 1022 N N . MET A 1 134 ? 0.801 6.998 14.301 1.00 97.19 134 MET A N 1
ATOM 1023 C CA . MET A 1 134 ? 0.166 7.407 13.044 1.00 97.19 134 MET A CA 1
ATOM 1024 C C . MET A 1 134 ? -0.867 6.384 12.574 1.00 97.19 134 MET A C 1
ATOM 1026 O O . MET A 1 134 ? -1.993 6.770 12.258 1.00 97.19 134 MET A O 1
ATOM 1030 N N . LEU A 1 135 ? -0.513 5.099 12.580 1.00 98.06 135 LEU A N 1
ATOM 1031 C CA . LEU A 1 135 ? -1.390 4.007 12.174 1.00 98.06 135 LEU A CA 1
ATOM 1032 C C . LEU A 1 135 ? -2.651 3.972 13.041 1.00 98.06 135 LEU A C 1
ATOM 1034 O O . LEU A 1 135 ? -3.760 3.913 12.514 1.00 98.06 135 LEU A O 1
ATOM 1038 N N . GLU A 1 136 ? -2.509 4.092 14.363 1.00 97.62 136 GLU A N 1
ATOM 1039 C CA . GLU A 1 136 ? -3.651 4.131 15.280 1.00 97.62 136 GLU A CA 1
ATOM 1040 C C . GLU A 1 136 ? -4.574 5.317 15.003 1.00 97.62 136 GLU A C 1
ATOM 1042 O O . GLU A 1 136 ? -5.794 5.153 14.946 1.00 97.62 136 GLU A O 1
ATOM 1047 N N . SER A 1 137 ? -4.008 6.508 14.812 1.00 96.88 137 SER A N 1
ATOM 1048 C CA . SER A 1 137 ? -4.782 7.718 14.536 1.00 96.88 137 SER A CA 1
ATOM 1049 C C . SER A 1 137 ? -5.553 7.616 13.215 1.00 96.88 137 SER A C 1
ATOM 1051 O O . SER A 1 137 ? -6.755 7.890 13.168 1.00 96.88 137 SER A O 1
ATOM 1053 N N . LYS A 1 138 ? -4.889 7.152 12.151 1.00 96.56 138 LYS A N 1
ATOM 1054 C CA . LYS A 1 138 ? -5.459 7.045 10.801 1.00 96.56 138 LYS A CA 1
ATOM 1055 C C . LYS A 1 138 ? -6.552 5.972 10.722 1.00 96.56 138 LYS A C 1
ATOM 1057 O O . LYS A 1 138 ? -7.629 6.229 10.184 1.00 96.56 138 LYS A O 1
ATOM 1062 N N . LEU A 1 139 ? -6.336 4.797 11.323 1.00 97.00 139 LEU A N 1
ATOM 1063 C CA . LEU A 1 139 ? -7.301 3.688 11.271 1.00 97.00 139 LEU A CA 1
ATOM 1064 C C . LEU A 1 139 ? -8.607 3.950 12.037 1.00 97.00 139 LEU A C 1
ATOM 1066 O O . LEU A 1 139 ? -9.589 3.249 11.811 1.00 97.00 139 LEU A O 1
ATOM 1070 N N . ARG A 1 140 ? -8.667 4.964 12.912 1.00 94.94 140 ARG A N 1
ATOM 1071 C CA . ARG A 1 140 ? -9.918 5.363 13.589 1.00 94.94 140 ARG A CA 1
ATOM 1072 C C . ARG A 1 140 ? -10.961 5.946 12.638 1.00 94.94 140 ARG A C 1
ATOM 1074 O O . ARG A 1 140 ? -12.145 5.884 12.948 1.00 94.94 140 ARG A O 1
ATOM 1081 N N . GLN A 1 141 ? -10.520 6.539 11.531 1.00 92.25 141 GLN A N 1
ATOM 1082 C CA . GLN A 1 141 ? -11.379 7.229 10.560 1.00 92.25 141 GLN A CA 1
ATOM 1083 C C . GLN A 1 141 ? -11.413 6.514 9.203 1.00 92.25 141 GLN A C 1
ATOM 1085 O O . GLN A 1 141 ? -12.278 6.791 8.377 1.00 92.25 141 GLN A O 1
ATOM 1090 N N . ALA A 1 142 ? -10.470 5.600 8.967 1.00 96.31 142 ALA A N 1
ATOM 1091 C CA . ALA A 1 142 ? -10.373 4.849 7.728 1.00 96.31 142 ALA A CA 1
ATOM 1092 C C . ALA A 1 142 ? -11.432 3.741 7.638 1.00 96.31 142 ALA A C 1
ATOM 1094 O O . ALA A 1 142 ? -11.719 3.053 8.613 1.00 96.31 142 ALA A O 1
ATOM 1095 N N . GLY A 1 143 ? -11.964 3.520 6.437 1.00 95.69 143 GLY A N 1
ATOM 1096 C CA . GLY A 1 143 ? -12.720 2.317 6.082 1.00 95.69 143 GLY A CA 1
ATOM 1097 C C . GLY A 1 143 ? -11.834 1.211 5.498 1.00 95.69 143 GLY A C 1
ATOM 1098 O O . GLY A 1 143 ? -12.224 0.041 5.487 1.00 95.69 143 GLY A O 1
ATOM 1099 N N . SER A 1 144 ? -10.631 1.556 5.027 1.00 97.19 144 SER A N 1
ATOM 1100 C CA . SER A 1 144 ? -9.668 0.581 4.515 1.00 97.19 144 SER A CA 1
ATOM 1101 C C . SER A 1 144 ? -8.213 0.995 4.728 1.00 97.19 144 SER A C 1
ATOM 1103 O O . SER A 1 144 ? -7.890 2.183 4.736 1.00 97.19 144 SER A O 1
ATOM 1105 N N . LEU A 1 145 ? -7.338 -0.005 4.795 1.00 98.50 145 LEU A N 1
ATOM 1106 C CA . LEU A 1 145 ? -5.886 0.121 4.760 1.00 98.50 145 LEU A CA 1
ATOM 1107 C C . LEU A 1 145 ? -5.348 -0.563 3.498 1.00 98.50 145 LEU A C 1
ATOM 1109 O O . LEU A 1 145 ? -5.729 -1.691 3.186 1.00 98.50 145 LEU A O 1
ATOM 1113 N N . ILE A 1 146 ? -4.454 0.113 2.789 1.00 98.19 146 ILE A N 1
ATOM 1114 C CA . ILE A 1 146 ? -3.757 -0.392 1.609 1.00 98.19 146 ILE A CA 1
ATOM 1115 C C . ILE A 1 146 ? -2.268 -0.432 1.942 1.00 98.19 146 ILE A C 1
ATOM 1117 O O . ILE A 1 146 ? -1.679 0.592 2.284 1.00 98.19 146 ILE A O 1
ATOM 1121 N N . VAL A 1 147 ? -1.663 -1.609 1.838 1.00 97.81 147 VAL A N 1
ATOM 1122 C CA . VAL A 1 147 ? -0.244 -1.842 2.118 1.00 97.81 147 VAL A CA 1
ATOM 1123 C C . VAL A 1 147 ? 0.436 -2.253 0.824 1.00 97.81 147 VAL A C 1
ATOM 1125 O O . VAL A 1 147 ? 0.086 -3.277 0.237 1.00 97.81 147 VAL A O 1
ATOM 1128 N N . VAL A 1 148 ? 1.401 -1.451 0.375 1.00 95.81 148 VAL A N 1
ATOM 1129 C CA . VAL A 1 148 ? 2.103 -1.662 -0.897 1.00 95.81 148 VAL A CA 1
ATOM 1130 C C . VAL A 1 148 ? 3.577 -1.900 -0.628 1.00 95.81 148 VAL A C 1
ATOM 1132 O O . VAL A 1 148 ? 4.297 -0.976 -0.256 1.00 95.81 148 VAL A O 1
ATOM 1135 N N . ALA A 1 149 ? 4.011 -3.145 -0.818 1.00 94.81 149 ALA A N 1
ATOM 1136 C CA . ALA A 1 149 ? 5.403 -3.586 -0.795 1.00 94.81 149 ALA A CA 1
ATOM 1137 C C . ALA A 1 149 ? 6.285 -2.878 0.268 1.00 94.81 149 ALA A C 1
ATOM 1139 O O . ALA A 1 149 ? 7.269 -2.217 -0.095 1.00 94.81 149 ALA A O 1
ATOM 1140 N N . PRO A 1 150 ? 5.931 -2.979 1.567 1.00 96.50 150 PRO A N 1
ATOM 1141 C CA . PRO A 1 150 ? 6.690 -2.360 2.650 1.00 96.50 150 PRO A CA 1
ATOM 1142 C C . PRO A 1 150 ? 8.121 -2.904 2.677 1.00 96.50 150 PRO A C 1
ATOM 1144 O O . PRO A 1 150 ? 8.357 -4.078 2.378 1.00 96.50 150 PRO A O 1
ATOM 1147 N N . ARG A 1 151 ? 9.087 -2.056 3.042 1.00 95.38 151 ARG A N 1
ATOM 1148 C CA . ARG A 1 151 ? 10.506 -2.442 3.176 1.00 95.38 151 ARG A CA 1
ATOM 1149 C C . ARG A 1 151 ? 10.925 -2.643 4.625 1.00 95.38 151 ARG A C 1
ATOM 1151 O O . ARG A 1 151 ? 11.947 -3.282 4.869 1.00 95.38 151 ARG A O 1
ATOM 1158 N N . GLU A 1 152 ? 10.127 -2.155 5.566 1.00 96.25 152 GLU A N 1
ATOM 1159 C CA . GLU A 1 152 ? 10.273 -2.434 6.988 1.00 96.25 152 GLU A CA 1
ATOM 1160 C C . GLU A 1 152 ? 9.157 -3.360 7.495 1.00 96.25 152 GLU A C 1
ATOM 1162 O O . GLU A 1 152 ? 8.020 -3.273 7.027 1.00 96.25 152 GLU A O 1
ATOM 1167 N N . PRO A 1 153 ? 9.463 -4.262 8.444 1.00 96.75 153 PRO A N 1
ATOM 1168 C CA . PRO A 1 153 ? 8.465 -5.147 9.029 1.00 96.75 153 PRO A CA 1
ATOM 1169 C C . PRO A 1 153 ? 7.468 -4.376 9.900 1.00 96.75 153 PRO A C 1
ATOM 1171 O O . PRO A 1 153 ? 7.831 -3.409 10.578 1.00 96.75 153 PRO A O 1
ATOM 1174 N N . TYR A 1 154 ? 6.236 -4.879 9.951 1.00 98.06 154 TYR A N 1
ATOM 1175 C CA . TYR A 1 154 ? 5.244 -4.466 10.938 1.00 98.06 154 TYR A CA 1
ATOM 1176 C C . TYR A 1 154 ? 5.606 -5.053 12.310 1.00 98.06 154 TYR A C 1
ATOM 1178 O O . TYR A 1 154 ? 5.852 -6.257 12.457 1.00 98.06 154 TYR A O 1
ATOM 1186 N N . SER A 1 155 ? 5.607 -4.205 13.333 1.00 98.12 155 SER A N 1
ATOM 1187 C CA . SER A 1 155 ? 5.753 -4.598 14.737 1.00 98.12 155 SER A CA 1
ATOM 1188 C C . SER A 1 155 ? 4.556 -5.421 15.224 1.00 98.12 155 SER A C 1
ATOM 1190 O O . SER A 1 155 ? 3.488 -5.448 14.606 1.00 98.12 155 SER A O 1
ATOM 1192 N N . LYS A 1 156 ? 4.707 -6.098 16.368 1.00 97.94 156 LYS A N 1
ATOM 1193 C CA . LYS A 1 156 ? 3.620 -6.890 16.974 1.00 97.94 156 LYS A CA 1
ATOM 1194 C C . LYS A 1 156 ? 2.415 -6.016 17.323 1.00 97.94 156 LYS A C 1
ATOM 1196 O O . LYS A 1 156 ? 1.269 -6.435 17.171 1.00 97.94 156 LYS A O 1
ATOM 1201 N N . GLU A 1 157 ? 2.680 -4.797 17.767 1.00 98.25 157 GLU A N 1
ATOM 1202 C CA . GLU A 1 157 ? 1.689 -3.802 18.144 1.00 98.25 157 GLU A CA 1
ATOM 1203 C C . GLU A 1 157 ? 0.915 -3.310 16.916 1.00 98.25 157 GLU A C 1
ATOM 1205 O O . GLU A 1 157 ? -0.320 -3.283 16.943 1.00 98.25 157 GLU A O 1
ATOM 1210 N N . GLU A 1 158 ? 1.620 -2.998 15.821 1.00 98.50 158 GLU A N 1
ATOM 1211 C CA . GLU A 1 158 ? 1.007 -2.605 14.546 1.00 98.50 158 GLU A CA 1
ATOM 1212 C C . GLU A 1 158 ? 0.162 -3.755 13.970 1.00 98.50 158 GLU A C 1
ATOM 1214 O O . GLU A 1 158 ? -0.996 -3.542 13.608 1.00 98.50 158 GLU A O 1
ATOM 1219 N N . ARG A 1 159 ? 0.679 -4.993 13.972 1.00 98.44 159 ARG A N 1
ATOM 1220 C CA . ARG A 1 159 ? -0.058 -6.203 13.550 1.00 98.44 159 ARG A CA 1
ATOM 1221 C C . ARG A 1 159 ? -1.363 -6.372 14.321 1.00 98.44 159 ARG A C 1
ATOM 1223 O O . ARG A 1 159 ? -2.429 -6.499 13.722 1.00 98.44 159 ARG A O 1
ATOM 1230 N N . GLY A 1 160 ? -1.297 -6.305 15.652 1.00 98.06 160 GLY A N 1
ATOM 1231 C CA . GLY A 1 160 ? -2.477 -6.418 16.508 1.00 98.06 160 GLY A CA 1
ATOM 1232 C C . GLY A 1 160 ? -3.490 -5.293 16.276 1.00 98.06 160 GLY A C 1
ATOM 1233 O O . GLY A 1 160 ? -4.698 -5.519 16.363 1.00 98.06 160 GLY A O 1
ATOM 1234 N N . LEU A 1 161 ? -3.024 -4.083 15.964 1.00 98.31 161 LEU A N 1
ATOM 1235 C CA . LEU A 1 161 ? -3.886 -2.957 15.616 1.00 98.31 161 LEU A CA 1
ATOM 1236 C C . LEU A 1 161 ? -4.608 -3.182 14.279 1.00 98.31 161 LEU A C 1
ATOM 1238 O O . LEU A 1 161 ? -5.827 -3.009 14.225 1.00 98.31 161 LEU A O 1
ATOM 1242 N N . VAL A 1 162 ? -3.891 -3.612 13.236 1.00 98.56 162 VAL A N 1
ATOM 1243 C CA . VAL A 1 162 ? -4.487 -3.915 11.924 1.00 98.56 162 VAL A CA 1
ATOM 1244 C C . VAL A 1 162 ? -5.457 -5.092 12.022 1.00 98.56 162 VAL A C 1
ATOM 1246 O O . VAL A 1 162 ? -6.556 -5.018 11.477 1.00 98.56 162 VAL A O 1
ATOM 1249 N N . ARG A 1 163 ? -5.118 -6.142 12.781 1.00 98.31 163 ARG A N 1
ATOM 1250 C CA . ARG A 1 163 ? -6.017 -7.277 13.033 1.00 98.31 163 ARG A CA 1
ATOM 1251 C C . ARG A 1 163 ? -7.348 -6.817 13.629 1.00 98.31 163 ARG A C 1
ATOM 1253 O O . ARG A 1 163 ? -8.398 -7.105 13.066 1.00 98.31 163 ARG A O 1
ATOM 1260 N N . ARG A 1 164 ? -7.308 -6.013 14.699 1.00 98.31 164 ARG A N 1
ATOM 1261 C CA . ARG A 1 164 ? -8.520 -5.446 15.321 1.00 98.31 164 ARG A CA 1
ATOM 1262 C C . ARG A 1 164 ? -9.302 -4.531 14.382 1.00 98.31 164 ARG A C 1
ATOM 1264 O O . ARG A 1 164 ? -10.520 -4.448 14.504 1.00 98.31 164 ARG A O 1
ATOM 1271 N N . PHE A 1 165 ? -8.619 -3.795 13.509 1.00 98.25 165 PHE A N 1
ATOM 1272 C CA . PHE A 1 165 ? -9.264 -2.963 12.497 1.00 98.25 165 PHE A CA 1
ATOM 1273 C C . PHE A 1 165 ? -10.064 -3.820 11.506 1.00 98.25 165 PHE A C 1
ATOM 1275 O O . PHE A 1 165 ? -11.237 -3.536 11.267 1.00 98.25 165 PHE A O 1
ATOM 1282 N N . VAL A 1 166 ? -9.470 -4.909 11.012 1.00 97.81 166 VAL A N 1
ATOM 1283 C CA . VAL A 1 166 ? -10.143 -5.856 10.111 1.00 97.81 166 VAL A CA 1
ATOM 1284 C C . VAL A 1 166 ? -11.287 -6.590 10.813 1.00 97.81 166 VAL A C 1
ATOM 1286 O O . VAL A 1 166 ? -12.384 -6.664 10.267 1.00 97.81 166 VAL A O 1
ATOM 1289 N N . ASP A 1 167 ? -11.090 -7.041 12.056 1.00 97.44 167 ASP A N 1
ATOM 1290 C CA . ASP A 1 167 ? -12.137 -7.713 12.847 1.00 97.44 167 ASP A CA 1
ATOM 1291 C C . ASP A 1 167 ? -13.367 -6.810 13.093 1.00 97.44 167 ASP A C 1
ATOM 1293 O O . ASP A 1 167 ? -14.473 -7.300 13.308 1.00 97.44 167 ASP A O 1
ATOM 1297 N N . LYS A 1 168 ? -13.198 -5.481 13.030 1.00 97.00 168 LYS A N 1
ATOM 1298 C CA . LYS A 1 168 ? -14.283 -4.486 13.126 1.00 97.00 168 LYS A CA 1
ATOM 1299 C C . LYS A 1 168 ? -14.939 -4.149 11.779 1.00 97.00 168 LYS A C 1
ATOM 1301 O O . LYS A 1 168 ? -15.762 -3.238 11.724 1.00 97.00 168 LYS A O 1
ATOM 1306 N N . GLY A 1 169 ? -14.587 -4.854 10.705 1.00 96.06 169 GLY A N 1
ATOM 1307 C CA . GLY A 1 169 ? -15.117 -4.636 9.356 1.00 96.06 169 GLY A CA 1
ATOM 1308 C C . GLY A 1 169 ? -14.283 -3.691 8.485 1.00 96.06 1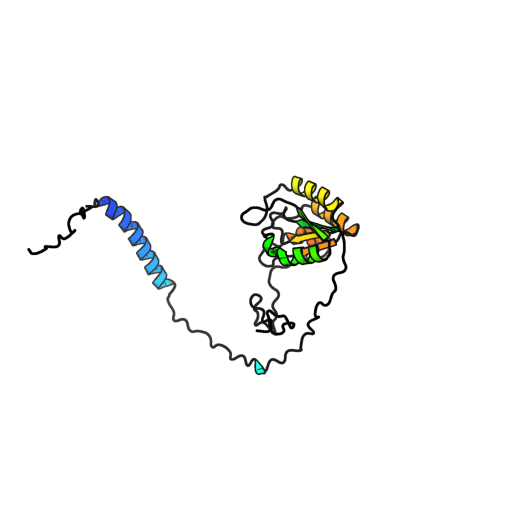69 GLY A C 1
ATOM 1309 O O . GLY A 1 169 ? -14.702 -3.358 7.375 1.00 96.06 169 GLY A O 1
ATOM 1310 N N . GLY A 1 170 ? -13.109 -3.26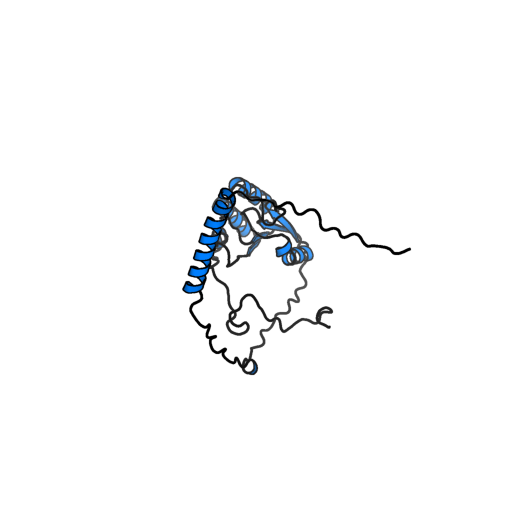2 8.957 1.00 96.50 170 GLY A N 1
ATOM 1311 C CA . GLY A 1 170 ? -12.135 -2.558 8.130 1.00 96.50 170 GLY A CA 1
ATOM 1312 C C . GLY A 1 170 ? -11.606 -3.456 7.009 1.00 96.50 170 GLY A C 1
ATOM 1313 O O . GLY A 1 170 ? -11.446 -4.664 7.180 1.00 96.50 170 GLY A O 1
ATOM 1314 N N . ARG A 1 171 ? -11.330 -2.881 5.837 1.00 96.56 171 ARG A N 1
ATOM 1315 C CA . ARG A 1 171 ? -10.825 -3.646 4.682 1.00 96.56 171 ARG A CA 1
ATOM 1316 C C . ARG A 1 171 ? -9.315 -3.528 4.573 1.00 96.56 171 ARG A C 1
ATOM 1318 O O . ARG A 1 171 ? -8.774 -2.442 4.760 1.00 96.56 171 ARG A O 1
ATOM 1325 N N . LEU A 1 172 ? -8.649 -4.620 4.220 1.00 97.94 172 LEU A N 1
ATOM 1326 C CA . LEU A 1 172 ? -7.204 -4.657 4.024 1.00 97.94 172 LEU A CA 1
ATOM 1327 C C . LEU A 1 172 ? -6.886 -5.083 2.591 1.00 97.94 172 LEU A C 1
ATOM 1329 O O . LEU A 1 172 ? -7.326 -6.143 2.152 1.00 97.94 172 LEU A O 1
ATOM 1333 N N . LEU A 1 173 ? -6.117 -4.261 1.882 1.00 97.56 173 LEU A N 1
ATOM 1334 C CA . LEU A 1 173 ? -5.525 -4.595 0.589 1.00 97.56 173 LEU A CA 1
ATOM 1335 C C . LEU A 1 173 ? -4.014 -4.737 0.767 1.00 97.56 173 LEU A C 1
ATOM 1337 O O . LEU A 1 173 ? -3.357 -3.811 1.240 1.00 97.56 173 LEU A O 1
ATOM 1341 N N . LEU A 1 174 ? -3.476 -5.889 0.376 1.00 97.38 174 LEU A N 1
ATOM 1342 C CA . LEU A 1 174 ? -2.048 -6.192 0.411 1.00 97.38 174 LEU A CA 1
ATOM 1343 C C . LEU A 1 174 ? -1.538 -6.335 -1.024 1.00 97.38 174 LEU A C 1
ATOM 1345 O O . LEU A 1 174 ? -2.020 -7.187 -1.767 1.00 97.38 174 LEU A O 1
ATOM 1349 N N . ILE A 1 175 ? -0.565 -5.512 -1.404 1.00 95.38 175 ILE A N 1
ATOM 1350 C CA . ILE A 1 175 ? 0.082 -5.551 -2.717 1.00 95.38 175 ILE A CA 1
ATOM 1351 C C . ILE A 1 175 ? 1.556 -5.883 -2.495 1.00 95.38 175 ILE A C 1
ATOM 1353 O O . ILE A 1 175 ? 2.304 -5.085 -1.930 1.00 95.38 175 ILE A O 1
ATOM 1357 N N . GLY A 1 176 ? 1.963 -7.081 -2.912 1.00 92.25 176 GLY A N 1
ATOM 1358 C CA . GLY A 1 176 ? 3.353 -7.530 -2.864 1.00 92.25 176 GLY A CA 1
ATOM 1359 C C . GLY A 1 176 ? 4.107 -7.201 -4.152 1.00 92.25 176 GLY A C 1
ATOM 1360 O O . GLY A 1 176 ? 3.511 -7.112 -5.221 1.00 92.25 176 GLY A O 1
ATOM 1361 N N . ASP A 1 177 ? 5.427 -7.069 -4.043 1.00 89.62 177 ASP A N 1
ATOM 1362 C CA . ASP A 1 177 ? 6.337 -6.993 -5.186 1.00 89.62 177 ASP A CA 1
ATOM 1363 C C . ASP A 1 177 ? 7.280 -8.210 -5.128 1.00 89.62 177 ASP A C 1
ATOM 1365 O O . ASP A 1 177 ? 8.033 -8.346 -4.154 1.00 89.62 177 ASP A O 1
ATOM 1369 N N . PRO A 1 178 ? 7.258 -9.111 -6.129 1.00 86.88 178 PRO A N 1
ATOM 1370 C CA . PRO A 1 178 ? 8.077 -10.323 -6.127 1.00 86.88 178 PRO A CA 1
ATOM 1371 C C . PRO A 1 178 ? 9.585 -10.042 -6.201 1.00 86.88 178 PRO A C 1
ATOM 1373 O O . PRO A 1 178 ? 10.385 -10.931 -5.908 1.00 86.88 178 PRO A O 1
ATOM 1376 N N . THR A 1 179 ? 9.985 -8.822 -6.576 1.00 85.12 179 THR A N 1
ATOM 1377 C CA . THR A 1 179 ? 11.390 -8.389 -6.630 1.00 85.12 179 THR A CA 1
ATOM 1378 C C . THR A 1 179 ? 11.924 -7.871 -5.298 1.00 85.12 179 THR A C 1
ATOM 1380 O O . THR A 1 179 ? 13.129 -7.652 -5.162 1.00 85.12 179 THR A O 1
ATOM 1383 N N . ARG A 1 180 ? 11.050 -7.678 -4.303 1.00 83.75 180 ARG A N 1
ATOM 1384 C CA . ARG A 1 180 ? 11.397 -7.094 -3.004 1.00 83.75 180 ARG A CA 1
ATOM 1385 C C . ARG A 1 180 ? 11.380 -8.136 -1.892 1.00 83.75 180 ARG A C 1
ATOM 1387 O O . ARG A 1 180 ? 10.878 -9.252 -2.029 1.00 83.75 180 ARG A O 1
ATOM 1394 N N . GLY A 1 181 ? 11.956 -7.751 -0.755 1.00 84.19 181 GLY A N 1
ATOM 1395 C CA . GLY A 1 181 ? 11.855 -8.538 0.467 1.00 84.19 181 GLY A CA 1
ATOM 1396 C C . GLY A 1 181 ? 10.394 -8.689 0.893 1.00 84.19 181 GLY A C 1
ATOM 1397 O O . GLY A 1 181 ? 9.620 -7.738 0.826 1.00 84.19 181 GLY A O 1
ATOM 1398 N N . GLN A 1 182 ? 10.026 -9.873 1.377 1.00 91.31 182 GLN A N 1
ATOM 1399 C CA . GLN A 1 182 ? 8.650 -10.203 1.754 1.00 91.31 182 GLN A CA 1
ATOM 1400 C C . GLN A 1 182 ? 8.285 -9.678 3.154 1.00 91.31 182 GLN A C 1
ATOM 1402 O O . GLN A 1 182 ? 7.671 -10.383 3.949 1.00 91.31 182 GLN A O 1
ATOM 1407 N N . GLN A 1 183 ? 8.655 -8.430 3.479 1.00 96.19 183 GLN A N 1
ATOM 1408 C CA . GLN A 1 183 ? 8.312 -7.813 4.773 1.00 96.19 183 GLN A CA 1
ATOM 1409 C C . GLN A 1 183 ? 6.800 -7.697 4.960 1.00 96.19 183 GLN A C 1
ATOM 1411 O O . GLN A 1 183 ? 6.313 -7.736 6.088 1.00 96.19 183 GLN A O 1
ATOM 1416 N N . ILE A 1 184 ? 6.046 -7.656 3.859 1.00 96.75 184 ILE A N 1
ATOM 1417 C CA . ILE A 1 184 ? 4.586 -7.739 3.868 1.00 96.75 184 ILE A CA 1
ATOM 1418 C C . ILE A 1 184 ? 4.067 -8.987 4.600 1.00 96.75 184 ILE A C 1
ATOM 1420 O O . ILE A 1 184 ? 3.003 -8.919 5.211 1.00 96.75 184 ILE A O 1
ATOM 1424 N N . ASN A 1 185 ? 4.829 -10.092 4.634 1.00 97.25 185 ASN A N 1
ATOM 1425 C CA . ASN A 1 185 ? 4.451 -11.309 5.361 1.00 97.25 185 ASN A CA 1
ATOM 1426 C C . ASN A 1 185 ? 4.368 -11.096 6.867 1.00 97.25 185 ASN A C 1
ATOM 1428 O O . ASN A 1 185 ? 3.550 -11.740 7.515 1.00 97.25 185 ASN A O 1
ATOM 1432 N N . THR A 1 186 ? 5.112 -10.129 7.420 1.00 97.31 186 THR A N 1
ATOM 1433 C CA . THR A 1 186 ? 4.979 -9.783 8.842 1.00 97.31 186 THR A CA 1
ATOM 1434 C C . THR A 1 186 ? 3.563 -9.352 9.209 1.00 97.31 186 THR A C 1
ATOM 1436 O O . THR A 1 186 ? 3.165 -9.546 10.353 1.00 97.31 186 THR A O 1
ATOM 1439 N N . LEU A 1 187 ? 2.794 -8.831 8.248 1.00 97.94 187 LEU A N 1
ATOM 1440 C CA . LEU A 1 187 ? 1.373 -8.543 8.396 1.00 97.94 187 LEU A CA 1
ATOM 1441 C C . LEU A 1 187 ? 0.481 -9.627 7.771 1.00 97.94 187 LEU A C 1
ATOM 1443 O O . LEU A 1 187 ? -0.513 -10.006 8.378 1.00 97.94 187 LEU A O 1
ATOM 1447 N N . ALA A 1 188 ? 0.806 -10.128 6.576 1.00 97.56 188 ALA A N 1
ATOM 1448 C CA . ALA A 1 188 ? -0.042 -11.070 5.836 1.00 97.56 188 ALA A CA 1
ATOM 1449 C C . ALA A 1 188 ? -0.281 -12.389 6.594 1.00 97.56 188 ALA A C 1
ATOM 1451 O O . ALA A 1 188 ? -1.385 -12.937 6.555 1.00 97.56 188 ALA A O 1
ATOM 1452 N N . GLU A 1 189 ? 0.720 -12.861 7.341 1.00 96.88 189 GLU A N 1
ATOM 1453 C CA . GLU A 1 189 ? 0.636 -14.109 8.105 1.00 96.88 189 GLU A CA 1
ATOM 1454 C C . GLU A 1 189 ? -0.411 -14.048 9.233 1.00 96.88 189 GLU A C 1
ATOM 1456 O O . GLU A 1 189 ? -0.998 -15.075 9.564 1.00 96.88 189 GLU A O 1
ATOM 1461 N N . GLU A 1 190 ? -0.747 -12.856 9.757 1.00 95.50 190 GLU A N 1
ATOM 1462 C CA . GLU A 1 190 ? -1.867 -12.652 10.710 1.00 95.50 190 GLU A CA 1
ATOM 1463 C C . GLU A 1 190 ? -3.236 -13.038 10.127 1.00 95.50 190 GLU A C 1
ATOM 1465 O O . GLU A 1 190 ? -4.225 -13.214 10.849 1.00 95.50 190 GLU A O 1
ATOM 1470 N N . PHE A 1 191 ? -3.305 -13.141 8.802 1.00 96.69 191 PHE A N 1
ATOM 1471 C CA . PHE A 1 191 ? -4.503 -13.475 8.044 1.00 96.69 191 PHE A CA 1
ATOM 1472 C C . PHE A 1 191 ? -4.368 -14.818 7.316 1.00 96.69 191 PHE A C 1
ATOM 1474 O O . PHE A 1 191 ? -5.203 -15.138 6.475 1.00 96.69 191 PHE A O 1
ATOM 1481 N N . GLY A 1 192 ? -3.340 -15.614 7.638 1.00 96.06 192 GLY A N 1
ATOM 1482 C CA . GLY A 1 192 ? -3.101 -16.915 7.007 1.00 96.06 192 GLY A CA 1
ATOM 1483 C C . GLY A 1 192 ? -2.629 -16.820 5.554 1.00 96.06 192 GLY A C 1
ATOM 1484 O O . GLY A 1 192 ? -2.780 -17.779 4.801 1.00 96.06 192 GLY A O 1
ATOM 1485 N N . LEU A 1 193 ? -2.084 -15.669 5.151 1.00 95.44 193 LEU A N 1
ATOM 1486 C CA . LEU A 1 193 ? -1.540 -15.433 3.818 1.00 95.44 193 LEU A CA 1
ATOM 1487 C C . LEU A 1 193 ? -0.013 -15.391 3.869 1.00 95.44 193 LEU A C 1
ATOM 1489 O O . LEU A 1 193 ? 0.584 -14.915 4.834 1.00 95.44 193 LEU A O 1
ATOM 1493 N N . THR A 1 194 ? 0.628 -15.833 2.792 1.00 94.25 194 THR A N 1
ATOM 1494 C CA . THR A 1 194 ? 2.080 -15.727 2.639 1.00 94.25 194 THR A CA 1
ATOM 1495 C C . THR A 1 194 ? 2.416 -15.405 1.192 1.00 94.25 194 THR A C 1
ATOM 1497 O O . THR A 1 194 ? 2.059 -16.146 0.278 1.00 94.25 194 THR A O 1
ATOM 1500 N N . PHE A 1 195 ? 3.135 -14.310 0.991 1.00 93.25 195 PHE A N 1
ATOM 1501 C CA . PHE A 1 195 ? 3.721 -13.931 -0.283 1.00 93.25 195 PHE A CA 1
ATOM 1502 C C . PHE A 1 195 ? 5.050 -14.663 -0.449 1.00 93.25 195 PHE A C 1
ATOM 1504 O O . PHE A 1 195 ? 5.922 -14.620 0.424 1.00 93.25 195 PHE A O 1
ATOM 1511 N N . GLN A 1 196 ? 5.185 -15.370 -1.565 1.00 89.44 196 GLN A N 1
ATOM 1512 C CA . GLN A 1 196 ? 6.404 -16.081 -1.922 1.00 89.44 196 GLN A CA 1
ATOM 1513 C C . GLN A 1 196 ? 7.220 -15.248 -2.914 1.00 89.44 196 GLN A C 1
ATOM 1515 O O . GLN A 1 196 ? 6.642 -14.509 -3.714 1.00 89.44 196 GLN A O 1
ATOM 1520 N N . PRO A 1 197 ? 8.558 -15.352 -2.879 1.00 85.31 197 PRO A N 1
ATOM 1521 C CA . PRO A 1 197 ? 9.386 -14.772 -3.922 1.00 85.31 197 PRO A CA 1
ATOM 1522 C C . PRO A 1 197 ? 9.136 -15.470 -5.266 1.00 85.31 197 PRO A C 1
ATOM 1524 O O . PRO A 1 197 ? 8.769 -16.645 -5.315 1.00 85.31 197 PRO A O 1
ATOM 1527 N N . GLY A 1 198 ? 9.421 -14.758 -6.355 1.00 81.62 198 GLY A N 1
ATOM 1528 C CA . GLY A 1 198 ? 9.301 -15.280 -7.716 1.00 81.62 198 GLY A CA 1
ATOM 1529 C C . GLY A 1 198 ? 8.092 -14.738 -8.471 1.00 81.62 198 GLY A C 1
ATOM 1530 O O . GLY A 1 198 ? 7.171 -14.162 -7.899 1.00 81.62 198 GLY A O 1
ATOM 1531 N N . PHE A 1 199 ? 8.131 -14.884 -9.790 1.00 81.31 199 PHE A N 1
ATOM 1532 C CA . PHE A 1 199 ? 7.094 -14.381 -10.684 1.00 81.31 199 PHE A CA 1
ATOM 1533 C C . PHE A 1 199 ? 6.129 -15.497 -11.070 1.00 81.31 199 PHE A C 1
ATOM 1535 O O . PHE A 1 199 ? 6.527 -16.653 -11.219 1.00 81.31 199 PHE A O 1
ATOM 1542 N N . LEU A 1 200 ? 4.865 -15.134 -11.276 1.00 79.00 200 LEU A N 1
ATOM 1543 C CA . LEU A 1 200 ? 3.908 -16.006 -11.938 1.00 79.00 200 LEU A CA 1
ATOM 1544 C C . LEU A 1 200 ? 4.101 -15.883 -13.452 1.00 79.00 200 LEU A C 1
ATOM 1546 O O . LEU A 1 200 ? 4.092 -14.777 -13.992 1.00 79.00 200 LEU A O 1
ATOM 1550 N N . TYR A 1 201 ? 4.273 -17.017 -14.125 1.00 72.94 201 TYR A N 1
ATOM 1551 C CA . TYR A 1 201 ? 4.460 -17.083 -15.571 1.00 72.94 201 TYR A CA 1
ATOM 1552 C C . TYR A 1 201 ? 3.250 -17.744 -16.220 1.00 72.94 201 TYR A C 1
ATOM 1554 O O . TYR A 1 201 ? 2.821 -18.810 -15.778 1.00 72.94 201 TYR A O 1
ATOM 1562 N N . ASN A 1 202 ? 2.736 -17.147 -17.297 1.00 70.06 202 ASN A N 1
ATOM 1563 C CA . ASN A 1 202 ? 1.859 -17.869 -18.211 1.00 70.06 202 ASN A CA 1
ATOM 1564 C C . ASN A 1 202 ? 2.738 -18.747 -19.114 1.00 70.06 202 ASN A C 1
ATOM 1566 O O . ASN A 1 202 ? 3.565 -18.234 -19.869 1.00 70.06 202 ASN A O 1
ATOM 1570 N N . GLN A 1 203 ? 2.579 -20.065 -18.997 1.00 71.88 203 GLN A N 1
ATOM 1571 C CA . GLN A 1 203 ? 3.344 -21.050 -19.766 1.00 71.88 203 GLN A CA 1
ATOM 1572 C C . GLN A 1 203 ? 2.755 -21.335 -21.156 1.00 71.88 203 GLN A C 1
ATOM 1574 O O . GLN A 1 203 ? 3.381 -22.053 -21.927 1.00 71.88 203 GLN A O 1
ATOM 1579 N N . VAL A 1 204 ? 1.571 -20.798 -21.467 1.00 71.19 204 VAL A N 1
ATOM 1580 C CA . VAL A 1 204 ? 0.840 -21.070 -22.712 1.00 71.19 204 VAL A CA 1
ATOM 1581 C C . VAL A 1 204 ? 0.950 -19.887 -23.674 1.00 71.19 204 VAL A C 1
ATOM 1583 O O . VAL A 1 204 ? 1.478 -20.041 -24.769 1.00 71.19 204 VAL A O 1
ATOM 1586 N N . ASP A 1 205 ? 0.527 -18.690 -23.253 1.00 65.44 205 ASP A N 1
ATOM 1587 C CA . ASP A 1 205 ? 0.301 -17.584 -24.204 1.00 65.44 205 ASP A CA 1
ATOM 1588 C C . ASP A 1 205 ? 1.438 -16.556 -24.284 1.00 65.44 205 ASP A C 1
ATOM 1590 O O . ASP A 1 205 ? 1.499 -15.774 -25.234 1.00 65.44 205 ASP A O 1
ATOM 1594 N N . PHE A 1 206 ? 2.334 -16.517 -23.289 1.00 61.22 206 PHE A N 1
ATOM 1595 C CA . PHE A 1 206 ? 3.303 -15.421 -23.129 1.00 61.22 206 PHE A CA 1
ATOM 1596 C C . PHE A 1 206 ? 4.770 -15.868 -23.055 1.00 61.22 206 PHE A C 1
ATOM 1598 O O . PHE A 1 206 ? 5.573 -15.153 -22.468 1.00 61.22 206 PHE A O 1
ATOM 1605 N N . ASP A 1 207 ? 5.134 -17.018 -23.640 1.00 60.50 207 ASP A N 1
ATOM 1606 C CA . ASP A 1 207 ? 6.532 -17.486 -23.798 1.00 60.50 207 ASP A CA 1
ATOM 1607 C C . ASP A 1 207 ? 7.400 -17.313 -22.531 1.00 60.50 207 ASP A C 1
ATOM 1609 O O . ASP A 1 207 ? 8.505 -16.769 -22.556 1.00 60.50 207 ASP A O 1
ATOM 1613 N N . LEU A 1 208 ? 6.855 -17.684 -21.363 1.00 58.94 208 LEU A N 1
ATOM 1614 C CA . LEU A 1 208 ? 7.528 -17.538 -20.061 1.00 58.94 208 LEU A CA 1
ATOM 1615 C C . LEU A 1 208 ? 7.982 -16.094 -19.736 1.00 58.94 208 LEU A C 1
ATOM 1617 O O . LEU A 1 208 ? 8.868 -15.875 -18.903 1.00 58.94 208 LEU A O 1
ATOM 1621 N N . ASN A 1 209 ? 7.363 -15.084 -20.345 1.00 60.09 209 ASN A N 1
ATOM 1622 C CA . ASN A 1 209 ? 7.705 -13.679 -20.193 1.00 60.09 209 ASN A CA 1
ATOM 1623 C C . ASN A 1 209 ? 6.646 -12.941 -19.358 1.00 60.09 209 ASN A C 1
ATOM 1625 O O . ASN A 1 209 ? 5.515 -12.733 -19.782 1.00 60.09 209 ASN A O 1
ATOM 1629 N N . HIS A 1 210 ? 7.031 -12.500 -18.157 1.00 61.69 210 HIS A N 1
ATOM 1630 C CA . HIS A 1 210 ? 6.172 -11.708 -17.262 1.00 61.69 210 HIS A CA 1
ATOM 1631 C C . HIS A 1 210 ? 6.184 -10.200 -17.572 1.00 61.69 210 HIS A C 1
ATOM 1633 O O . HIS A 1 210 ? 5.492 -9.433 -16.907 1.00 61.69 210 HIS A O 1
ATOM 1639 N N . ARG A 1 211 ? 7.019 -9.749 -18.517 1.00 61.69 211 ARG A N 1
ATOM 1640 C CA . ARG A 1 211 ? 7.228 -8.324 -18.831 1.00 61.69 211 ARG A CA 1
ATOM 1641 C C . ARG A 1 211 ? 6.522 -7.891 -20.105 1.00 61.69 211 ARG A C 1
ATOM 1643 O O . ARG A 1 211 ? 6.081 -6.752 -20.185 1.00 61.69 211 ARG A O 1
ATOM 1650 N N . ASN A 1 212 ? 6.411 -8.794 -21.075 1.00 60.44 212 ASN A N 1
ATOM 1651 C CA . ASN A 1 212 ? 5.819 -8.511 -22.376 1.00 60.44 212 ASN A CA 1
ATOM 1652 C C . ASN A 1 212 ? 4.521 -9.306 -22.514 1.00 60.44 212 ASN A C 1
ATOM 1654 O O . ASN A 1 212 ? 4.512 -10.405 -23.063 1.00 60.44 212 ASN A O 1
ATOM 1658 N N . ILE A 1 213 ? 3.431 -8.757 -21.981 1.00 60.12 213 ILE A N 1
ATOM 1659 C CA . ILE A 1 213 ? 2.094 -9.295 -22.235 1.00 60.12 213 ILE A CA 1
ATOM 1660 C C . ILE A 1 213 ? 1.636 -8.854 -23.629 1.00 60.12 213 ILE A C 1
ATOM 1662 O O . ILE A 1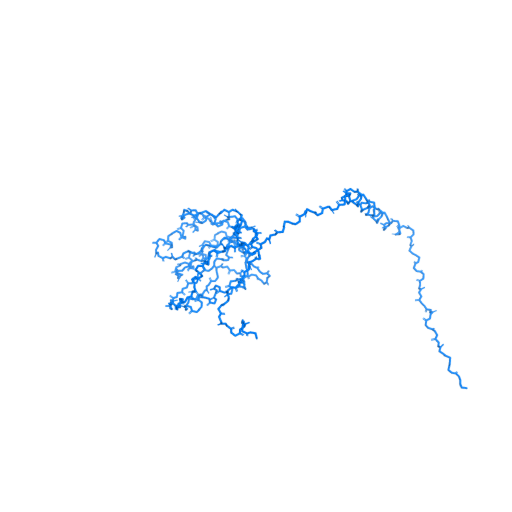 213 ? 1.732 -7.677 -23.979 1.00 60.12 213 ILE A O 1
ATOM 1666 N N . PHE A 1 214 ? 1.144 -9.792 -24.436 1.00 62.50 214 PHE A N 1
ATOM 1667 C CA . PHE A 1 214 ? 0.493 -9.463 -25.702 1.00 62.50 214 PHE A CA 1
ATOM 1668 C C . PHE A 1 214 ? -0.987 -9.206 -25.433 1.00 62.50 214 PHE A C 1
ATOM 1670 O O . PHE A 1 214 ? -1.751 -10.142 -25.210 1.00 62.50 214 PHE A O 1
ATOM 1677 N N . VAL A 1 215 ? -1.397 -7.940 -25.453 1.00 63.19 215 VAL A N 1
ATOM 1678 C CA . VAL A 1 215 ? -2.819 -7.580 -25.451 1.00 63.19 215 VAL A CA 1
ATOM 1679 C C . VAL A 1 215 ? -3.282 -7.593 -26.905 1.00 63.19 215 VAL A C 1
ATOM 1681 O O . VAL A 1 215 ? -2.794 -6.799 -27.707 1.00 63.19 215 VAL A O 1
ATOM 1684 N N . ARG A 1 216 ? -4.138 -8.555 -27.261 1.00 64.69 216 ARG A N 1
ATOM 1685 C CA . ARG A 1 216 ? -4.638 -8.741 -28.637 1.00 64.69 216 ARG A CA 1
ATOM 1686 C C . ARG A 1 216 ? -6.059 -8.214 -28.811 1.00 64.69 216 ARG A C 1
ATOM 1688 O O . ARG A 1 216 ? -6.369 -7.660 -29.859 1.00 64.69 216 ARG A O 1
ATOM 1695 N N . ASP A 1 217 ? -6.868 -8.322 -27.764 1.00 67.94 217 ASP A N 1
ATOM 1696 C CA . ASP A 1 217 ? -8.269 -7.924 -27.781 1.00 67.94 217 ASP A CA 1
ATOM 1697 C C . ASP A 1 217 ? -8.439 -6.589 -27.054 1.00 67.94 217 ASP A C 1
ATOM 1699 O O . ASP A 1 217 ? -8.323 -6.503 -25.829 1.00 67.94 217 ASP A O 1
ATOM 1703 N N . PHE A 1 218 ? -8.699 -5.533 -27.820 1.00 70.38 218 PHE A N 1
ATOM 1704 C CA . PHE A 1 218 ? -9.023 -4.213 -27.290 1.00 70.38 218 PHE A CA 1
ATOM 1705 C C . PHE A 1 218 ? -10.522 -3.955 -27.430 1.00 70.38 218 PHE A C 1
ATOM 1707 O O . PHE A 1 218 ? -11.143 -4.349 -28.417 1.00 70.38 218 PHE A O 1
ATOM 1714 N N . PHE A 1 219 ? -11.112 -3.284 -26.441 1.00 59.19 219 PHE A N 1
ATOM 1715 C CA . PHE A 1 219 ? -12.463 -2.752 -26.587 1.00 59.19 219 PHE A CA 1
ATOM 1716 C C . PHE A 1 219 ? -12.454 -1.617 -27.620 1.00 59.19 219 PHE A C 1
ATOM 1718 O O . PHE A 1 219 ? -11.456 -0.905 -27.715 1.00 59.19 219 PHE A O 1
ATOM 1725 N N . SER A 1 220 ? -13.550 -1.437 -28.365 1.00 67.06 220 SER A N 1
ATOM 1726 C CA . SER A 1 220 ? -13.699 -0.322 -29.307 1.00 67.06 220 SER A CA 1
ATOM 1727 C C . SER A 1 220 ? -13.591 1.015 -28.569 1.00 67.06 220 SER A C 1
ATOM 1729 O O . SER A 1 220 ? -14.503 1.417 -27.846 1.00 67.06 220 SER A O 1
ATOM 1731 N N . ASP A 1 221 ? -12.450 1.675 -28.729 1.00 71.62 221 ASP A N 1
ATOM 1732 C CA . ASP A 1 221 ? -12.128 2.983 -28.162 1.00 71.62 221 ASP A CA 1
ATOM 1733 C C . ASP A 1 221 ? -11.563 3.893 -29.269 1.00 71.62 221 ASP A C 1
ATOM 1735 O O . ASP A 1 221 ? -10.801 3.403 -30.109 1.00 71.62 221 ASP A O 1
ATOM 1739 N N . PRO A 1 222 ? -11.847 5.209 -29.269 1.00 71.44 222 PRO A N 1
ATOM 1740 C CA . PRO A 1 222 ? -11.293 6.145 -30.252 1.00 71.44 222 PRO A CA 1
ATOM 1741 C C . PRO A 1 222 ? -9.762 6.092 -30.400 1.00 71.44 222 PRO A C 1
ATOM 1743 O O . PRO A 1 222 ? -9.234 6.408 -31.462 1.00 71.44 222 PRO A O 1
ATOM 1746 N N . VAL A 1 223 ? -9.031 5.687 -29.356 1.00 57.06 223 VAL A N 1
ATOM 1747 C CA . VAL A 1 223 ? -7.566 5.517 -29.368 1.00 57.06 223 VAL A CA 1
ATOM 1748 C C . VAL A 1 223 ? -7.138 4.226 -30.083 1.00 57.06 223 VAL A C 1
ATOM 1750 O O . VAL A 1 223 ? -6.007 4.122 -30.554 1.00 57.06 223 VAL A O 1
ATOM 1753 N N . THR A 1 224 ? -8.036 3.249 -30.191 1.00 64.50 224 THR A N 1
ATOM 1754 C CA . THR A 1 224 ? -7.825 1.958 -30.872 1.00 64.50 224 THR A CA 1
ATOM 1755 C C . THR A 1 224 ? -8.394 1.920 -32.293 1.00 64.50 224 THR A C 1
ATOM 1757 O O . THR A 1 224 ? -8.114 0.979 -33.030 1.00 64.50 224 THR A O 1
ATOM 1760 N N . GLU A 1 225 ? -9.166 2.937 -32.686 1.00 64.12 225 GLU A N 1
ATOM 1761 C CA . GLU A 1 225 ? -9.889 2.986 -33.964 1.00 64.12 225 GLU A CA 1
ATOM 1762 C C . GLU A 1 225 ? -9.102 3.584 -35.141 1.00 64.12 225 GLU A C 1
ATOM 1764 O O . GLU A 1 225 ? -9.601 3.490 -36.256 1.00 64.12 225 GLU A O 1
ATOM 1769 N N . GLY A 1 226 ? -7.887 4.109 -34.912 1.00 53.41 226 GLY A N 1
ATOM 1770 C CA . GLY A 1 226 ? -6.881 4.426 -35.946 1.00 53.41 226 GLY A CA 1
ATOM 1771 C C . GLY A 1 226 ? -7.361 5.236 -37.148 1.00 53.41 226 GLY A C 1
ATOM 1772 O O . GLY A 1 226 ? -7.736 4.607 -38.161 1.00 53.41 226 GLY A O 1
#

Radius of gyration: 30.58 Å; chains: 1; bounding box: 80×72×73 Å

Foldseek 3Di:
DDDDDDDPDDDDDPPPDDPVVVVVVVVVVVVVVVVVVVCCVPVVPDDPDDPDDPPPPPVPQPDDPDPPPPCPDPQAQDAFEEEEELALQDFAAVVVCVVVCVSCVSSNYHYDYQAAADPVTGGDHDDLVVSLVSLLVRLVRGLEYEYAAGQHARDPSRLVSVLVSVVVNRYYHYHHDLVGDQSVCSNQVSVVDGDDHDDDADVRQAVRDPPDDDDDDDDDDPVPPD

pLDDT: mean 79.6, std 18.81, range [32.38, 98.56]

Sequence (226 aa):
MLVLLSNPLRAMGRFAFGSTLRRVLTIPVLFAAVYFLAALFTFYRGTYDAPITPDLKFEEISTDVSAHTIFTEEPEVRTGLSVIDGAHDNDFTTAELVSLLAGLANRGISVDLMGVPTGFGGFRRTTSSDRLVMLESKLRQAGSLIVVAPREPYSKEERGLVRRFVDKGGRLLLIGDPTRGQQINTLAEEFGLTFQPGFLYNQVDFDLNHRNIFVRDFFSDPVTEG